Protein AF-A0A7D9ETR3-F1 (afdb_monomer_lite)

Sequence (239 aa):
VLKPLAALRSNTLPDSEEEFSITHGLIEALRSFVDNTGQKKRIINDTDNKGRIICLTSFASDNELNEVVDVLCKTFKTLSESTKSNSSPPLHFVDVLFIHIPRGGDSGKLSEKTFKPMSSISVSVQIMKASQLVSKMASLVQRHFNLKSTIVTGIPMKEEQHAGGPMNYDVELYHSADVHHELDMFNIYCTDISGPCELSQRQEILKDTVTLKWCTTPKASSNIELQHCIGAFRFTVAE

Secondary structure (DSSP, 8-state):
-HHHHHHHTTS---S-GGG--HHHHHHHHHHHHH--TTTGGGS-----EEEEEEEEE--S-HHHHHHHHHHHHHHHHHHHHHHHHSSSPPEEEEEEEEEE-PPTT-------EEEEEETTEEEEEEE--GGGHHHHHHHHHHHHTTEEEEEEEEEEPSS--SSSS--EEEEEEEEETHHHHHHHHHHHHSTTS-----------S---EEEEEP----SSS---SS---S----EEE--

Foldseek 3Di:
DVVVVVVVVPDPDPPDPVPDDPLVVLLVQLVCLQVPPDDVVPDDPPLASEEEAEAEEADQAPVSVVVSVVSNVVSLVVQQVVCVVPVTRGHQAYEYEYEHAYDPPDPRPDDFDWDAPDPRYIYTYHYDHPVCVLVVVVVCCCVVQVKAKEKEWDAFDDPPPPDDDTDIDIWIKIWHPVVVVVVVVCCVVCVVPDDDPCPPPDDDDDGPYHYHYDDDDDPDDDPPVDDDDPDDIDMDTPD

InterPro domains:
  IPR019355 Cell cycle regulator Mat89Bb [PF10221] (15-237)
  IPR019355 Cell cycle regulator Mat89Bb [PTHR12955] (47-237)

Organism: Paramuricea clavata (NCBI:txid317549)

Radius of gyration: 24.63 Å; chains: 1; bounding box: 68×50×60 Å

pLDDT: mean 76.65, std 18.37, range [29.59, 97.38]

Structure (mmCIF, N/CA/C/O backbone):
data_AF-A0A7D9ETR3-F1
#
_entry.id   AF-A0A7D9ETR3-F1
#
loop_
_atom_site.group_PDB
_atom_site.id
_atom_site.type_symbol
_atom_site.label_atom_id
_atom_site.label_alt_id
_atom_site.label_comp_id
_atom_site.label_asym_id
_atom_site.label_entity_id
_atom_site.label_seq_id
_atom_site.pdbx_PDB_ins_code
_atom_site.Cartn_x
_atom_site.Cartn_y
_atom_site.Cartn_z
_atom_site.occupancy
_atom_site.B_iso_or_equiv
_atom_site.auth_seq_id
_atom_site.auth_comp_id
_atom_site.auth_asym_id
_atom_site.auth_atom_id
_atom_site.pdbx_PDB_model_num
ATOM 1 N N . VAL A 1 1 ? -13.351 -2.512 -10.021 1.00 81.06 1 VAL A N 1
ATOM 2 C CA . VAL A 1 1 ? -13.217 -1.482 -8.961 1.00 81.06 1 VAL A CA 1
ATOM 3 C C . VAL A 1 1 ? -13.908 -0.169 -9.332 1.00 81.06 1 VAL A C 1
ATOM 5 O O . VAL A 1 1 ? -14.803 0.227 -8.603 1.00 81.06 1 VAL A O 1
ATOM 8 N N . LEU A 1 2 ? -13.592 0.470 -10.469 1.00 83.62 2 LEU A N 1
ATOM 9 C CA . LEU A 1 2 ? -14.163 1.787 -10.823 1.00 83.62 2 LEU A CA 1
ATOM 10 C C . LEU A 1 2 ? -15.700 1.819 -10.949 1.00 83.62 2 LEU A C 1
ATOM 12 O O . LEU A 1 2 ? -16.327 2.745 -10.450 1.00 83.62 2 LEU A O 1
ATOM 16 N N . LYS A 1 3 ? -16.317 0.796 -11.560 1.00 85.12 3 LYS A N 1
ATOM 17 C CA . LYS A 1 3 ? -17.785 0.713 -11.706 1.00 85.12 3 LYS A CA 1
ATOM 18 C C . LYS A 1 3 ? -18.527 0.688 -10.348 1.00 85.12 3 LYS A C 1
ATOM 20 O O . LYS A 1 3 ? -19.385 1.543 -10.156 1.00 85.12 3 LYS A O 1
ATOM 25 N N . PRO A 1 4 ? -18.186 -0.202 -9.389 1.00 85.12 4 PRO A N 1
ATOM 26 C CA . PRO A 1 4 ? -18.750 -0.145 -8.036 1.00 85.12 4 PRO A CA 1
ATOM 27 C C . PRO A 1 4 ? -18.534 1.192 -7.315 1.00 85.12 4 PRO A C 1
ATOM 29 O O . PRO A 1 4 ? -19.459 1.697 -6.692 1.00 85.12 4 PRO A O 1
ATOM 32 N N . LEU A 1 5 ? -17.344 1.797 -7.431 1.00 84.31 5 LEU A N 1
ATOM 33 C CA . LEU A 1 5 ? -17.064 3.097 -6.805 1.00 84.31 5 LEU A CA 1
ATOM 34 C C . LEU A 1 5 ? -17.938 4.222 -7.375 1.00 84.31 5 LEU A C 1
ATOM 36 O O . LEU A 1 5 ? -18.368 5.101 -6.632 1.00 84.31 5 LEU A O 1
ATOM 40 N N . ALA A 1 6 ? -18.224 4.191 -8.678 1.00 84.31 6 ALA A N 1
ATOM 41 C CA . ALA A 1 6 ? -19.140 5.140 -9.301 1.00 84.31 6 ALA A CA 1
ATOM 42 C C . ALA A 1 6 ? -20.584 4.957 -8.798 1.00 84.31 6 ALA A C 1
ATOM 44 O O . ALA A 1 6 ? -21.260 5.947 -8.540 1.00 84.31 6 ALA A O 1
ATOM 45 N N . ALA A 1 7 ? -21.026 3.711 -8.593 1.00 83.44 7 ALA A N 1
ATOM 46 C CA . ALA A 1 7 ? -22.354 3.408 -8.054 1.00 83.44 7 ALA A CA 1
ATOM 47 C C . ALA A 1 7 ? -22.523 3.839 -6.583 1.00 83.44 7 ALA A C 1
ATOM 49 O O . ALA A 1 7 ? -23.611 4.228 -6.177 1.00 83.44 7 ALA A O 1
ATOM 50 N N . LEU A 1 8 ? -21.453 3.837 -5.781 1.00 78.06 8 LEU A N 1
ATOM 51 C CA . LEU A 1 8 ? -21.510 4.339 -4.401 1.00 78.06 8 LEU A CA 1
ATOM 52 C C . LEU A 1 8 ? -21.761 5.854 -4.327 1.00 78.06 8 LEU A C 1
ATOM 54 O O . LEU A 1 8 ? -22.361 6.319 -3.365 1.00 78.06 8 LEU A O 1
ATOM 58 N N . ARG A 1 9 ? -21.342 6.629 -5.339 1.00 63.81 9 ARG A N 1
ATOM 59 C CA . ARG A 1 9 ? -21.569 8.086 -5.389 1.00 63.81 9 ARG A CA 1
ATOM 60 C C . ARG A 1 9 ? -23.014 8.478 -5.700 1.00 63.81 9 ARG A C 1
ATOM 62 O O . ARG A 1 9 ? -23.369 9.626 -5.458 1.00 63.81 9 ARG A O 1
ATOM 69 N N . SER A 1 10 ? -23.820 7.579 -6.269 1.00 56.78 10 SER A N 1
ATOM 70 C CA . SER A 1 10 ? -25.212 7.881 -6.630 1.00 56.78 10 SER A CA 1
ATOM 71 C C . SER A 1 10 ? -26.198 7.696 -5.480 1.00 56.78 10 SER A C 1
ATOM 73 O O . SER A 1 10 ? -27.348 8.104 -5.613 1.00 56.78 10 SER A O 1
ATOM 75 N N . ASN A 1 11 ? -25.770 7.101 -4.363 1.00 54.34 11 ASN A N 1
ATOM 76 C CA . ASN A 1 11 ? -26.607 7.006 -3.177 1.00 54.34 11 ASN A CA 1
ATOM 77 C C . ASN A 1 11 ? -26.566 8.352 -2.451 1.00 54.34 11 ASN A C 1
ATOM 79 O O . ASN A 1 11 ? -25.523 8.779 -1.959 1.00 54.34 11 ASN A O 1
ATOM 83 N N . THR A 1 12 ? -27.709 9.034 -2.449 1.00 56.34 12 THR A N 1
ATOM 84 C CA . THR A 1 12 ? -27.986 10.230 -1.653 1.00 56.34 12 THR A CA 1
ATOM 85 C C . THR A 1 12 ? -27.499 10.029 -0.222 1.00 56.34 12 THR A C 1
ATOM 87 O O . THR A 1 12 ? -27.773 8.983 0.368 1.00 56.34 12 THR A O 1
ATOM 90 N N . LEU A 1 13 ? -26.780 11.018 0.319 1.00 58.56 13 LEU A N 1
ATOM 91 C CA . LEU A 1 13 ? -26.473 11.080 1.748 1.00 58.56 13 LEU A CA 1
ATOM 92 C C . LEU A 1 13 ? -27.798 10.883 2.514 1.00 58.56 13 LEU A C 1
ATOM 94 O O . LEU A 1 13 ? -28.722 11.657 2.273 1.00 58.56 13 LEU A O 1
ATOM 98 N N . PRO A 1 14 ? -27.944 9.834 3.337 1.00 54.53 14 PRO A N 1
ATOM 99 C CA . PRO A 1 14 ? -29.095 9.669 4.202 1.00 54.53 14 PRO A CA 1
ATOM 100 C C . PRO A 1 14 ? -29.128 10.821 5.207 1.00 54.53 14 PRO A C 1
ATOM 102 O O . PRO A 1 14 ? -28.095 11.393 5.558 1.00 54.53 14 PRO A O 1
ATOM 105 N N . ASP A 1 15 ? -30.334 11.161 5.649 1.00 55.69 15 ASP A N 1
ATOM 106 C CA . ASP A 1 15 ? -30.616 12.363 6.437 1.00 55.69 15 ASP A CA 1
ATOM 107 C C . ASP A 1 15 ? -30.009 12.348 7.862 1.00 55.69 15 ASP A C 1
ATOM 109 O O . ASP A 1 15 ? -30.088 13.358 8.561 1.00 55.69 15 ASP A O 1
ATOM 113 N N . SER A 1 16 ? -29.389 11.243 8.309 1.00 57.97 16 SER A N 1
ATOM 114 C CA . SER A 1 16 ? -28.738 11.123 9.623 1.00 57.97 16 SER A CA 1
ATOM 115 C C . SER A 1 16 ? -27.246 10.765 9.523 1.00 57.97 16 SER A C 1
ATOM 117 O O . SER A 1 16 ? -26.843 9.787 8.897 1.00 57.97 16 SER A O 1
ATOM 119 N N . GLU A 1 17 ? -26.397 11.551 10.195 1.00 58.81 17 GLU A N 1
ATOM 120 C CA . GLU A 1 17 ? -24.946 11.305 10.284 1.00 58.81 17 GLU A CA 1
ATOM 121 C C . GLU A 1 17 ? -24.585 10.125 11.211 1.00 58.81 17 GLU A C 1
ATOM 123 O O . GLU A 1 17 ? -23.454 9.640 11.188 1.00 58.81 17 GLU A O 1
ATOM 128 N N . GLU A 1 18 ? -25.541 9.628 12.003 1.00 58.66 18 GLU A N 1
ATOM 129 C CA . GLU A 1 18 ? -25.314 8.627 13.057 1.00 58.66 18 GLU A CA 1
ATOM 130 C C . GLU A 1 18 ? -25.009 7.209 12.535 1.00 58.66 18 GLU A C 1
ATOM 132 O O . GLU A 1 18 ? -24.492 6.378 13.281 1.00 58.66 18 GLU A O 1
ATOM 137 N N . GLU A 1 19 ? -25.266 6.916 11.256 1.00 62.03 19 GLU A N 1
ATOM 138 C CA . GLU A 1 19 ? -25.023 5.585 10.669 1.00 62.03 19 GLU A CA 1
ATOM 139 C C . GLU A 1 19 ? -23.647 5.444 9.988 1.00 62.03 19 GLU A C 1
ATOM 141 O O . GLU A 1 19 ? -23.238 4.343 9.601 1.00 62.03 19 GLU A O 1
ATOM 146 N N . PHE A 1 20 ? -22.877 6.531 9.864 1.00 74.12 20 PHE A N 1
ATOM 147 C CA . PHE A 1 20 ? -21.593 6.514 9.166 1.00 74.12 20 PHE A CA 1
ATOM 148 C C . PHE A 1 20 ? -20.421 6.272 10.107 1.00 74.12 20 PHE A C 1
ATOM 150 O O . PHE A 1 20 ? -19.869 7.191 10.703 1.00 74.12 20 PHE A O 1
ATOM 157 N N . SER A 1 21 ? -19.965 5.020 10.174 1.00 86.12 21 SER A N 1
ATOM 158 C CA . SER A 1 21 ? -18.738 4.678 10.896 1.00 86.12 21 SER A CA 1
ATOM 159 C C . SER A 1 21 ? -17.772 3.863 10.050 1.00 86.12 21 SER A C 1
ATOM 161 O O . SER A 1 21 ? -18.136 2.859 9.431 1.00 86.12 21 SER A O 1
ATOM 163 N N . ILE A 1 22 ? -16.500 4.255 10.115 1.00 90.62 22 ILE A N 1
ATOM 164 C CA . ILE A 1 22 ? -15.365 3.547 9.516 1.00 90.62 22 ILE A CA 1
ATOM 165 C C . ILE A 1 22 ? -15.201 2.114 10.034 1.00 90.62 22 ILE A C 1
ATOM 167 O O . ILE A 1 22 ? -14.633 1.254 9.356 1.00 90.62 22 ILE A O 1
ATOM 171 N N . THR A 1 23 ? -15.725 1.846 11.230 1.00 92.12 23 THR A N 1
ATOM 172 C CA . THR A 1 23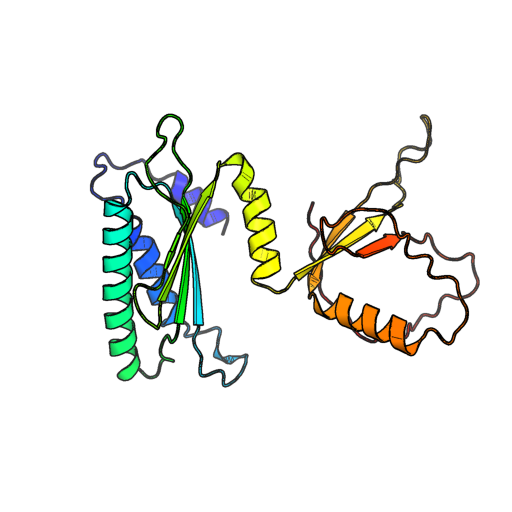 ? -15.663 0.537 11.882 1.00 92.12 23 THR A CA 1
ATOM 173 C C . THR A 1 23 ? -16.271 -0.565 11.017 1.00 92.12 23 THR A C 1
ATOM 175 O O . THR A 1 23 ? -15.686 -1.641 10.937 1.00 92.12 23 THR A O 1
ATOM 178 N N . HIS A 1 24 ? -17.354 -0.291 10.282 1.00 91.62 24 HIS A N 1
ATOM 179 C CA . HIS A 1 24 ? -17.976 -1.257 9.370 1.00 91.62 24 HIS A CA 1
ATOM 180 C C . HIS A 1 24 ? -16.998 -1.751 8.297 1.00 91.62 24 HIS A C 1
ATOM 182 O O . HIS A 1 24 ? -16.838 -2.956 8.105 1.00 91.62 24 HIS A O 1
ATOM 188 N N . GLY A 1 25 ? -16.290 -0.826 7.640 1.00 92.62 25 GLY A N 1
ATOM 189 C CA . GLY A 1 25 ? -15.300 -1.166 6.617 1.00 92.62 25 GLY A CA 1
ATOM 190 C C . GLY A 1 25 ? -14.099 -1.924 7.186 1.00 92.62 25 GLY A C 1
ATOM 191 O O . GLY A 1 25 ? -13.597 -2.848 6.551 1.00 92.62 25 GLY A O 1
ATOM 192 N N . LEU A 1 26 ? -13.662 -1.580 8.402 1.00 93.62 26 LEU A N 1
ATOM 193 C CA . LEU A 1 26 ? -12.572 -2.281 9.091 1.00 93.62 26 LEU A CA 1
ATOM 194 C C . LEU A 1 26 ? -12.955 -3.710 9.491 1.00 93.62 26 LEU A C 1
ATOM 196 O O . LEU A 1 26 ? -12.159 -4.631 9.308 1.00 93.62 26 LEU A O 1
ATOM 200 N N . ILE A 1 27 ? -14.169 -3.901 10.013 1.00 92.50 27 ILE A N 1
ATOM 201 C CA . ILE A 1 27 ? -14.703 -5.220 10.370 1.00 92.50 27 ILE A CA 1
ATOM 202 C C . ILE A 1 27 ? -14.768 -6.106 9.125 1.00 92.50 27 ILE A C 1
ATOM 204 O O . ILE A 1 27 ? -14.319 -7.252 9.160 1.00 92.50 27 ILE A O 1
ATOM 208 N N . GLU A 1 28 ? -15.272 -5.569 8.016 1.00 91.75 28 GLU A N 1
ATOM 209 C CA . GLU A 1 28 ? -15.393 -6.323 6.770 1.00 91.75 28 GLU A CA 1
ATOM 210 C C . GLU A 1 28 ? -14.026 -6.636 6.144 1.00 91.75 28 GLU A C 1
ATOM 212 O O . GLU A 1 28 ? -13.788 -7.751 5.678 1.00 91.75 28 GLU A O 1
ATOM 217 N N . ALA A 1 29 ? -13.072 -5.702 6.224 1.00 92.31 29 ALA A N 1
ATOM 218 C CA . ALA A 1 29 ? -11.693 -5.955 5.818 1.00 92.31 29 ALA A CA 1
ATOM 219 C C . ALA A 1 29 ? -11.065 -7.106 6.625 1.00 92.31 29 ALA A C 1
ATOM 221 O O . ALA A 1 29 ? -10.428 -7.983 6.041 1.00 92.31 29 ALA A O 1
ATOM 222 N N . LEU A 1 30 ? -11.281 -7.157 7.945 1.00 90.25 30 LEU A N 1
ATOM 223 C CA . LEU A 1 30 ? -10.799 -8.259 8.780 1.00 90.25 30 LEU A CA 1
ATOM 224 C C . LEU A 1 30 ? -11.448 -9.602 8.422 1.00 90.25 30 LEU A C 1
ATOM 226 O O . LEU A 1 30 ? -10.740 -10.606 8.325 1.00 90.25 30 LEU A O 1
ATOM 230 N N . ARG A 1 31 ? -12.768 -9.628 8.200 1.00 88.44 31 ARG A N 1
ATOM 231 C CA . ARG A 1 31 ? -13.491 -10.840 7.774 1.00 88.44 31 ARG A CA 1
ATOM 232 C C . ARG A 1 31 ? -12.944 -11.390 6.463 1.00 88.44 31 ARG A C 1
ATOM 234 O O . ARG A 1 31 ? -12.655 -12.581 6.374 1.00 88.44 31 ARG A O 1
ATOM 241 N N . SER A 1 32 ? -12.656 -10.508 5.505 1.00 87.50 32 SER A N 1
ATOM 242 C CA . SER A 1 32 ? -12.111 -10.899 4.202 1.00 87.50 32 SER A CA 1
ATOM 243 C C . SER A 1 32 ? -10.782 -11.669 4.288 1.00 87.50 32 SER A C 1
ATOM 245 O O . SER A 1 32 ? -10.500 -12.510 3.433 1.00 87.50 32 SER A O 1
ATOM 247 N N . PHE A 1 33 ? -9.968 -11.451 5.333 1.00 84.06 33 PHE A N 1
ATOM 248 C CA . PHE A 1 33 ? -8.735 -12.220 5.529 1.00 84.06 33 PHE A CA 1
ATOM 249 C C . PHE A 1 33 ? -8.992 -13.683 5.905 1.00 84.06 33 PHE A C 1
ATOM 251 O O . PHE A 1 33 ? -8.169 -14.543 5.571 1.00 84.06 33 PHE A O 1
ATOM 258 N N . VAL A 1 34 ? -10.108 -13.958 6.584 1.00 79.50 34 VAL A N 1
ATOM 259 C CA . VAL A 1 34 ? -10.533 -15.296 7.020 1.00 79.50 34 VAL A CA 1
ATOM 260 C C . VAL A 1 34 ? -11.346 -15.992 5.926 1.00 79.50 34 VAL A C 1
ATOM 262 O O . VAL A 1 34 ? -11.132 -17.175 5.666 1.00 79.50 34 VAL A O 1
ATOM 265 N N . ASP A 1 35 ? -12.189 -15.244 5.210 1.00 75.19 35 ASP A N 1
ATOM 266 C CA . ASP A 1 35 ? -13.100 -15.746 4.170 1.00 75.19 35 ASP A CA 1
ATOM 267 C C . ASP A 1 35 ? -12.415 -16.127 2.847 1.00 75.19 35 ASP A C 1
ATOM 269 O O . ASP A 1 35 ? -13.095 -16.453 1.873 1.00 75.19 35 ASP A O 1
ATOM 273 N N . ASN A 1 36 ? -11.075 -16.119 2.795 1.00 60.62 36 ASN A N 1
ATOM 274 C CA . ASN A 1 36 ? -10.217 -16.377 1.628 1.00 60.62 36 ASN A CA 1
ATOM 275 C C . ASN A 1 36 ? -10.294 -17.827 1.083 1.00 60.62 36 ASN A C 1
ATOM 277 O O . ASN A 1 36 ? -9.297 -18.525 0.897 1.00 60.62 36 ASN A O 1
ATOM 281 N N . THR A 1 37 ? -11.503 -18.264 0.757 1.00 51.88 37 THR A N 1
ATOM 282 C CA . THR A 1 37 ? -11.915 -19.581 0.264 1.00 51.88 37 THR A CA 1
ATOM 283 C C . THR A 1 37 ? -11.488 -19.862 -1.184 1.00 51.88 37 THR A C 1
ATOM 285 O O . THR A 1 37 ? -11.588 -21.003 -1.635 1.00 51.88 37 THR A O 1
ATOM 288 N N . GLY A 1 38 ? -10.956 -18.874 -1.919 1.00 50.41 38 GLY A N 1
ATOM 289 C CA . GLY A 1 38 ? -10.632 -19.017 -3.347 1.00 50.41 38 GLY A CA 1
ATOM 290 C C . GLY A 1 38 ? -9.154 -18.891 -3.738 1.00 50.41 38 GLY A C 1
ATOM 291 O O . GLY A 1 38 ? -8.665 -19.689 -4.535 1.00 50.41 38 GLY A O 1
ATOM 292 N N . GLN A 1 39 ? -8.424 -17.898 -3.218 1.00 47.50 39 GLN A N 1
ATOM 293 C CA . GLN A 1 39 ? -7.127 -17.510 -3.805 1.00 47.50 39 GLN A CA 1
ATOM 294 C C . GLN A 1 39 ? -5.905 -18.209 -3.193 1.00 47.50 39 GLN A C 1
ATOM 296 O O . GLN A 1 39 ? -4.906 -18.403 -3.883 1.00 47.50 39 GLN A O 1
ATOM 301 N N . LYS A 1 40 ? -5.990 -18.678 -1.942 1.00 48.12 40 LYS A N 1
ATOM 302 C CA . LYS A 1 40 ? -4.870 -19.367 -1.275 1.00 48.12 40 LYS A CA 1
ATOM 303 C C . LYS A 1 40 ? -4.667 -20.823 -1.702 1.00 48.12 40 LYS A C 1
ATOM 305 O O . LYS A 1 40 ? -3.651 -21.413 -1.365 1.00 48.12 40 LYS A O 1
ATOM 310 N N . LYS A 1 41 ? -5.562 -21.406 -2.511 1.00 47.69 41 LYS A N 1
ATOM 311 C CA . LYS A 1 41 ? -5.371 -22.776 -3.027 1.00 47.69 41 LYS A CA 1
ATOM 312 C C . LYS A 1 41 ? -4.209 -22.922 -4.018 1.00 47.69 41 LYS A C 1
ATOM 314 O O . LYS A 1 41 ? -3.905 -24.047 -4.395 1.00 47.69 41 LYS A O 1
ATOM 319 N N . ARG A 1 42 ? -3.584 -21.830 -4.481 1.00 44.69 42 ARG A N 1
ATOM 320 C CA . ARG A 1 42 ? -2.564 -21.902 -5.544 1.00 44.69 42 ARG A CA 1
ATOM 321 C C . ARG A 1 42 ? -1.134 -21.598 -5.122 1.00 44.69 42 ARG A C 1
ATOM 323 O O . ARG A 1 42 ? -0.242 -21.935 -5.890 1.00 44.69 42 ARG A O 1
ATOM 330 N N . ILE A 1 43 ? -0.885 -21.004 -3.955 1.00 49.84 43 ILE A N 1
ATOM 331 C CA . ILE A 1 43 ? 0.478 -20.612 -3.577 1.00 49.84 43 ILE A CA 1
ATOM 332 C C . ILE A 1 43 ? 0.705 -20.900 -2.088 1.00 49.84 43 ILE A C 1
ATOM 334 O O . ILE A 1 43 ? 0.447 -20.061 -1.237 1.00 49.84 43 ILE A O 1
ATOM 338 N N . ILE A 1 44 ? 1.242 -22.104 -1.856 1.00 47.12 44 ILE A N 1
ATOM 339 C CA . ILE A 1 44 ? 2.175 -22.468 -0.781 1.00 47.12 44 ILE A CA 1
ATOM 340 C C . ILE A 1 44 ? 1.553 -22.673 0.612 1.00 47.12 44 ILE A C 1
ATOM 342 O O . ILE A 1 44 ? 0.655 -21.963 1.046 1.00 47.12 44 ILE A O 1
ATOM 346 N N . ASN A 1 45 ? 2.081 -23.689 1.301 1.00 49.16 45 ASN A N 1
ATOM 347 C CA . ASN A 1 45 ? 1.860 -24.107 2.691 1.00 49.16 45 ASN A CA 1
ATOM 348 C C . ASN A 1 45 ? 2.226 -23.027 3.733 1.00 49.16 45 ASN A C 1
ATOM 350 O O . ASN A 1 45 ? 2.773 -23.345 4.787 1.00 49.16 45 ASN A O 1
ATOM 354 N N . ASP A 1 46 ? 1.993 -21.754 3.426 1.00 51.81 46 ASP A N 1
ATOM 355 C CA . ASP A 1 46 ? 2.313 -20.648 4.306 1.00 51.81 46 ASP A CA 1
ATOM 356 C C . ASP A 1 46 ? 1.242 -20.574 5.396 1.00 51.81 46 ASP A C 1
ATOM 358 O O . ASP A 1 46 ? 0.125 -20.083 5.205 1.00 51.81 46 ASP A O 1
ATOM 362 N N . THR A 1 47 ? 1.571 -21.172 6.537 1.00 59.44 47 THR A N 1
ATOM 363 C CA . THR A 1 47 ? 0.730 -21.183 7.733 1.00 59.44 47 THR A CA 1
ATOM 364 C C . THR A 1 47 ? 0.535 -19.777 8.298 1.00 59.44 47 THR A C 1
ATOM 366 O O . THR A 1 47 ? -0.424 -19.550 9.027 1.00 59.44 47 THR A O 1
ATOM 369 N N . ASP A 1 48 ? 1.376 -18.811 7.920 1.00 72.25 48 ASP A N 1
ATOM 370 C CA . ASP A 1 48 ? 1.346 -17.448 8.435 1.00 72.25 48 ASP A CA 1
ATOM 371 C C . ASP A 1 48 ? 0.371 -16.556 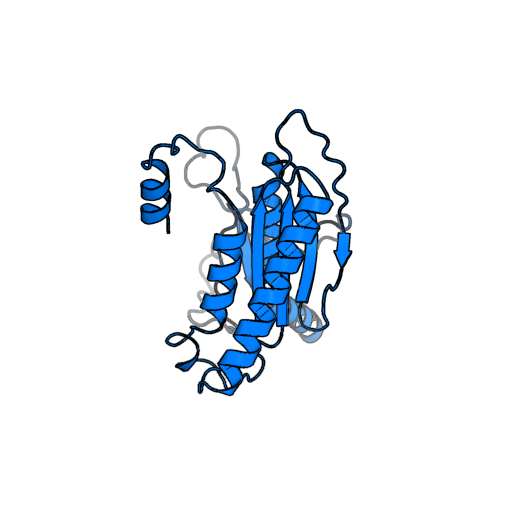7.647 1.00 72.25 48 ASP A C 1
ATOM 373 O O . ASP A 1 48 ? 0.748 -15.712 6.834 1.00 72.25 48 ASP A O 1
ATOM 377 N N . ASN A 1 49 ? -0.929 -16.684 7.922 1.00 80.88 49 ASN A N 1
ATOM 378 C CA . ASN A 1 49 ? -1.922 -15.726 7.432 1.00 80.88 49 ASN A CA 1
ATOM 379 C C . ASN A 1 49 ? -1.672 -14.328 8.034 1.00 80.88 49 ASN A C 1
ATOM 381 O O . ASN A 1 49 ? -2.065 -14.050 9.169 1.00 80.88 49 ASN A O 1
ATOM 385 N N . LYS A 1 50 ? -1.023 -13.446 7.270 1.00 86.81 50 LYS A N 1
ATOM 386 C CA . LYS A 1 50 ? -0.772 -12.046 7.633 1.00 86.81 50 LYS A CA 1
ATOM 387 C C . LYS A 1 50 ? -1.544 -11.115 6.703 1.00 86.81 50 LYS A C 1
ATOM 389 O O . LYS A 1 50 ? -1.660 -11.378 5.508 1.00 86.81 50 LYS A O 1
ATOM 394 N N . GLY A 1 51 ? -2.062 -10.024 7.255 1.00 88.88 51 GLY A N 1
ATOM 395 C CA . GLY A 1 51 ? -2.845 -9.034 6.524 1.00 88.88 51 GLY A CA 1
ATOM 396 C C . GLY A 1 51 ? -2.318 -7.621 6.726 1.00 88.88 51 GLY A C 1
ATOM 397 O O . GLY A 1 51 ? -1.693 -7.310 7.740 1.00 88.88 51 GLY A O 1
ATOM 398 N N . ARG A 1 52 ? -2.600 -6.743 5.765 1.00 93.44 52 ARG A N 1
ATOM 399 C CA . ARG A 1 52 ? -2.403 -5.301 5.919 1.00 93.44 52 ARG A CA 1
ATOM 400 C C . ARG A 1 52 ? -3.674 -4.565 5.530 1.00 93.44 52 ARG A C 1
ATOM 402 O O . ARG A 1 52 ? -4.228 -4.824 4.466 1.00 93.44 52 ARG A O 1
ATOM 409 N N . ILE A 1 53 ? -4.100 -3.630 6.369 1.00 95.62 53 ILE A N 1
ATOM 410 C CA . ILE A 1 53 ? -5.231 -2.738 6.118 1.00 95.62 53 ILE A CA 1
ATOM 411 C C . ILE A 1 53 ? -4.677 -1.324 5.954 1.00 95.62 53 ILE A C 1
ATOM 413 O O . ILE A 1 53 ? -3.968 -0.829 6.826 1.00 95.62 53 ILE A O 1
ATOM 417 N N . ILE A 1 54 ? -5.000 -0.669 4.839 1.00 96.25 54 ILE A N 1
ATOM 418 C CA . ILE A 1 54 ? -4.720 0.757 4.636 1.00 96.25 54 ILE A CA 1
ATOM 419 C C . ILE A 1 54 ? -6.055 1.481 4.698 1.00 96.25 54 ILE A C 1
ATOM 421 O O . ILE A 1 54 ? -6.955 1.204 3.907 1.00 96.25 54 ILE A O 1
ATOM 425 N N . CYS A 1 55 ? -6.180 2.391 5.652 1.00 96.00 55 CYS A N 1
ATOM 426 C CA . CYS A 1 55 ? -7.427 3.051 5.974 1.00 96.00 55 CYS A CA 1
ATOM 427 C C . CYS A 1 55 ? -7.274 4.562 5.785 1.00 96.00 55 CYS A C 1
ATOM 429 O O . CYS A 1 55 ? -6.513 5.208 6.504 1.00 96.00 55 CYS A O 1
ATOM 431 N N . LEU A 1 56 ? -7.965 5.114 4.787 1.00 94.44 56 LEU A N 1
ATOM 432 C CA . LEU A 1 56 ? -7.972 6.548 4.497 1.00 94.44 56 LEU A CA 1
ATOM 433 C C . LEU A 1 56 ? -9.159 7.181 5.217 1.00 94.44 56 LEU A C 1
ATOM 435 O O . LEU A 1 56 ? -10.297 6.804 4.942 1.00 94.44 56 LEU A O 1
ATOM 439 N N . THR A 1 57 ? -8.914 8.116 6.131 1.00 92.38 57 THR A N 1
ATOM 440 C CA . THR A 1 57 ? -9.999 8.726 6.910 1.00 92.38 57 THR A CA 1
ATOM 441 C C . THR A 1 57 ? -9.618 10.076 7.505 1.00 92.38 57 THR A C 1
ATOM 443 O O . THR A 1 57 ? -8.473 10.513 7.420 1.00 92.38 57 THR A O 1
ATOM 446 N N . SER A 1 58 ? -10.585 10.738 8.130 1.00 90.12 58 SER A N 1
ATOM 447 C CA . SER A 1 58 ? -10.373 11.875 9.016 1.00 90.12 58 SER A CA 1
ATOM 448 C C . SER A 1 58 ? -10.877 11.504 10.410 1.00 90.12 58 SER A C 1
ATOM 450 O O . SER A 1 58 ? -11.936 10.902 10.525 1.00 90.12 58 SER A O 1
ATOM 452 N N . PHE A 1 59 ? -10.106 11.839 11.438 1.00 89.06 59 PHE A N 1
ATOM 453 C CA . PHE A 1 59 ? -10.448 11.651 12.846 1.00 89.06 59 PHE A CA 1
ATOM 454 C C . PHE A 1 59 ? -10.512 13.027 13.500 1.00 89.06 59 PHE A C 1
ATOM 456 O O . PHE A 1 59 ? -9.664 13.875 13.218 1.00 89.06 59 PHE A O 1
ATOM 463 N N . ALA A 1 60 ? -11.473 13.238 14.389 1.00 86.31 60 ALA A N 1
ATOM 464 C CA . ALA A 1 60 ? -11.591 14.458 15.174 1.00 86.31 60 ALA A CA 1
ATOM 465 C C . ALA A 1 60 ? -10.611 14.475 16.361 1.00 86.31 60 ALA A C 1
ATOM 467 O O . ALA A 1 60 ? -10.122 15.535 16.758 1.00 86.31 60 ALA A O 1
ATOM 468 N N . SER A 1 61 ? -10.302 13.310 16.947 1.00 87.56 61 SER A N 1
ATOM 469 C CA . SER A 1 61 ? -9.445 13.218 18.138 1.00 87.56 61 SER A CA 1
ATOM 470 C C . SER A 1 61 ? -8.744 11.864 18.304 1.00 87.56 61 SER A C 1
ATOM 472 O O . SER A 1 61 ? -9.136 10.863 17.708 1.00 87.56 61 SER A O 1
ATOM 474 N N . ASP A 1 62 ? -7.735 11.813 19.184 1.00 90.19 62 ASP A N 1
ATOM 475 C CA . ASP A 1 62 ? -7.117 10.554 19.625 1.00 90.19 62 ASP A CA 1
ATOM 476 C C . ASP A 1 62 ? -8.114 9.606 20.314 1.00 90.19 62 ASP A C 1
ATOM 478 O O . ASP A 1 62 ? -7.919 8.393 20.274 1.00 90.19 62 ASP A O 1
ATOM 482 N N . ASN A 1 63 ? -9.174 10.132 20.943 1.00 91.19 63 ASN A N 1
ATOM 483 C CA . ASN A 1 63 ? -10.180 9.303 21.605 1.00 91.19 63 ASN A CA 1
ATOM 484 C C . ASN A 1 63 ? -10.975 8.477 20.587 1.00 91.19 63 ASN A C 1
ATOM 486 O O . ASN A 1 63 ? -11.097 7.268 20.743 1.00 91.19 63 ASN A O 1
ATOM 490 N N . GLU A 1 64 ? -11.418 9.115 19.502 1.00 91.00 64 GLU A N 1
ATOM 491 C CA . GLU A 1 64 ? -12.108 8.439 18.398 1.00 91.00 64 GLU A CA 1
ATOM 492 C C . GLU A 1 64 ? -11.224 7.350 17.769 1.00 91.00 64 GLU A C 1
ATOM 494 O O . GLU A 1 64 ? -11.668 6.228 17.529 1.00 91.00 64 GLU A O 1
ATOM 499 N N . LEU A 1 65 ? -9.934 7.644 17.566 1.00 92.94 65 LEU A N 1
ATOM 500 C CA . LEU A 1 65 ? -8.974 6.650 17.090 1.00 92.94 65 LEU A CA 1
ATOM 501 C C . LEU A 1 65 ? -8.887 5.447 18.045 1.00 92.94 65 LEU A C 1
ATOM 503 O O . LEU A 1 65 ? -8.882 4.304 17.586 1.00 92.94 65 LEU A O 1
ATOM 507 N N . ASN A 1 66 ? -8.803 5.688 19.355 1.00 93.50 66 ASN A N 1
ATOM 508 C CA . ASN A 1 66 ? -8.710 4.616 20.345 1.00 93.50 66 ASN A CA 1
ATOM 509 C C . ASN A 1 66 ? -9.982 3.753 20.364 1.00 93.50 66 ASN A C 1
ATOM 511 O O . ASN A 1 66 ? -9.874 2.530 20.387 1.00 93.50 66 ASN A O 1
ATOM 515 N N . GLU A 1 67 ? -11.168 4.357 20.263 1.00 94.06 67 GLU A N 1
ATOM 516 C CA . GLU A 1 67 ? -12.441 3.630 20.166 1.00 94.06 67 GLU A CA 1
ATOM 517 C C . GLU A 1 67 ? -12.486 2.720 18.929 1.00 94.06 67 GLU A C 1
ATOM 519 O O . GLU A 1 67 ? -12.851 1.544 19.017 1.00 94.06 67 GLU A O 1
ATOM 524 N N . VAL A 1 68 ? -12.038 3.224 17.774 1.00 94.81 68 VAL A N 1
ATOM 525 C CA . VAL A 1 68 ? -11.945 2.435 16.537 1.00 94.81 68 VAL A CA 1
ATOM 526 C C . VAL A 1 68 ? -10.942 1.286 16.677 1.00 94.81 68 VAL A C 1
ATOM 528 O O . VAL A 1 68 ? -11.217 0.163 16.242 1.00 94.81 68 VAL A O 1
ATOM 531 N N . VAL A 1 69 ? -9.790 1.529 17.306 1.00 95.56 69 VAL A N 1
ATOM 532 C CA . VAL A 1 69 ? -8.775 0.496 17.567 1.00 95.56 69 VAL A CA 1
ATOM 533 C C . VAL A 1 69 ? -9.289 -0.566 18.544 1.00 95.56 69 VAL A C 1
ATOM 535 O O . VAL A 1 69 ? -9.011 -1.752 18.354 1.00 95.56 69 VAL A O 1
ATOM 538 N N . ASP A 1 70 ? -10.089 -0.189 19.537 1.00 95.44 70 ASP A N 1
ATOM 539 C CA . ASP A 1 70 ? -10.717 -1.133 20.461 1.00 95.44 70 ASP A CA 1
ATOM 540 C C . ASP A 1 70 ? -11.724 -2.041 19.748 1.00 95.44 70 ASP A C 1
ATOM 542 O O . ASP A 1 70 ? -11.728 -3.258 19.966 1.00 95.44 70 ASP A O 1
ATOM 546 N N . VAL A 1 71 ? -12.553 -1.481 18.859 1.00 95.00 71 VAL A N 1
ATOM 547 C CA . VAL A 1 71 ? -13.479 -2.260 18.017 1.00 95.00 71 VAL A CA 1
ATOM 548 C C . VAL A 1 71 ? -12.710 -3.225 17.115 1.00 95.00 71 VAL A C 1
ATOM 550 O O . VAL A 1 71 ? -13.071 -4.403 17.024 1.00 95.00 71 VAL A O 1
ATOM 553 N N . LEU A 1 72 ? -11.617 -2.765 16.500 1.00 94.75 72 LEU A N 1
ATOM 554 C CA . LEU A 1 72 ? -10.728 -3.599 15.691 1.00 94.75 72 LEU A CA 1
ATOM 555 C C . LEU A 1 72 ? -10.170 -4.776 16.509 1.00 94.75 72 LEU A C 1
ATOM 557 O O . LEU A 1 72 ? -10.263 -5.925 16.078 1.00 94.75 72 LEU A O 1
ATOM 561 N N . CYS A 1 73 ? -9.633 -4.512 17.704 1.00 94.31 73 CYS A N 1
ATOM 562 C CA . CYS A 1 73 ? -9.051 -5.540 18.568 1.00 94.31 73 CYS A CA 1
ATOM 563 C C . CYS A 1 73 ? -10.092 -6.562 19.044 1.00 94.31 73 CYS A C 1
ATOM 565 O O . CYS A 1 73 ? -9.812 -7.762 19.062 1.00 94.31 73 CYS A O 1
ATOM 567 N N . LYS A 1 74 ? -11.298 -6.109 19.415 1.00 94.56 74 LYS A N 1
ATOM 568 C CA . LYS A 1 74 ? -12.418 -6.993 19.787 1.00 94.56 74 LYS A CA 1
ATOM 569 C C . LYS A 1 74 ? -12.800 -7.902 18.619 1.00 94.56 74 LYS A C 1
ATOM 571 O O . LYS A 1 74 ? -12.847 -9.117 18.782 1.00 94.56 74 LYS A O 1
ATOM 576 N N . THR A 1 75 ? -12.975 -7.321 17.434 1.00 93.00 75 THR A N 1
ATOM 577 C CA . THR A 1 75 ? -13.344 -8.051 16.212 1.00 93.00 75 THR A CA 1
ATOM 578 C C . THR A 1 75 ? -12.283 -9.081 15.826 1.00 93.00 75 THR A C 1
ATOM 580 O O . THR A 1 75 ? -12.612 -10.226 15.519 1.00 93.00 75 THR A O 1
ATOM 583 N N . PHE A 1 76 ? -11.002 -8.707 15.890 1.00 91.81 76 PHE A N 1
ATOM 584 C CA . PHE A 1 76 ? -9.890 -9.614 15.615 1.00 91.81 76 PHE A CA 1
ATOM 585 C C . PHE A 1 76 ? -9.892 -10.829 16.551 1.00 91.81 76 PHE A C 1
ATOM 587 O O . PHE A 1 76 ? -9.747 -11.958 16.084 1.00 91.81 76 PHE A O 1
ATOM 594 N N . LYS A 1 77 ? -10.097 -10.620 17.860 1.00 90.75 77 LYS A N 1
ATOM 595 C CA . LYS A 1 77 ? -10.173 -11.717 18.840 1.00 90.75 77 LYS A CA 1
ATOM 596 C C . LYS A 1 77 ? -11.298 -12.689 18.490 1.00 90.75 77 LYS A C 1
ATOM 598 O O . LYS A 1 77 ? -11.029 -13.879 18.341 1.00 90.75 77 LYS A O 1
ATOM 603 N N . THR A 1 78 ? -12.504 -12.178 18.243 1.00 90.00 78 THR A N 1
ATOM 604 C CA . THR A 1 78 ? -13.662 -12.994 17.848 1.00 90.00 78 THR A CA 1
ATOM 605 C C . THR A 1 78 ? -13.399 -13.800 16.573 1.00 90.00 78 THR A C 1
ATOM 607 O O . THR A 1 78 ? -13.691 -14.994 16.522 1.00 90.00 78 THR A O 1
ATOM 610 N N . LEU A 1 79 ? -12.792 -13.184 15.552 1.00 86.50 79 LEU A N 1
ATOM 611 C CA . LEU A 1 79 ? -12.427 -13.877 14.312 1.00 86.50 79 LEU A CA 1
ATOM 612 C C . LEU A 1 79 ? -11.376 -14.965 14.556 1.00 86.50 79 LEU A C 1
ATOM 614 O O . LEU A 1 79 ? -11.515 -16.084 14.063 1.00 86.50 79 LEU A O 1
ATOM 618 N N . SER A 1 80 ? -10.346 -14.669 15.351 1.00 83.19 80 SER A N 1
ATOM 619 C CA . SER A 1 80 ? -9.279 -15.624 15.664 1.00 83.19 80 SER A CA 1
ATOM 620 C C . SER A 1 80 ? -9.791 -16.854 16.425 1.00 83.19 80 SER A C 1
ATOM 622 O O . SER A 1 80 ? -9.327 -17.966 16.182 1.00 83.19 80 SER A O 1
ATOM 624 N N . GLU A 1 81 ? -10.785 -16.679 17.300 1.00 83.19 81 GLU A N 1
ATOM 625 C CA . GLU A 1 81 ? -11.445 -17.764 18.030 1.00 83.19 81 GLU A CA 1
ATOM 626 C C . GLU A 1 81 ? -12.336 -18.600 17.106 1.00 83.19 81 GLU A C 1
ATOM 628 O O . GLU A 1 81 ? -12.222 -19.824 17.098 1.00 83.19 81 GLU A O 1
ATOM 633 N N . SER A 1 82 ? -13.140 -17.956 16.252 1.00 76.69 82 SER A N 1
ATOM 634 C CA . SER A 1 82 ? -13.986 -18.646 15.265 1.00 76.69 82 SER A CA 1
ATOM 635 C C . SER A 1 82 ? -13.183 -19.435 14.224 1.00 76.69 82 SER A C 1
ATOM 63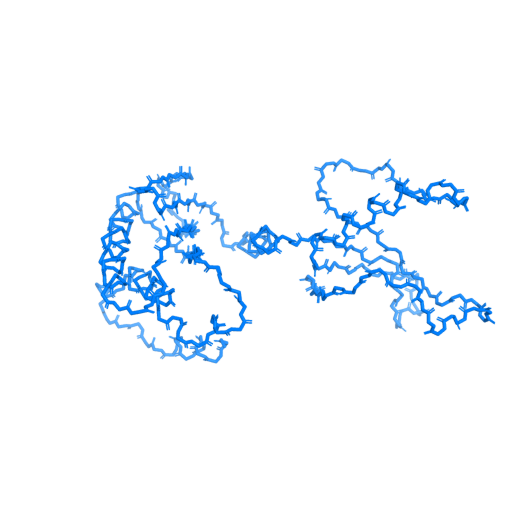7 O O . SER A 1 82 ? -13.688 -20.395 13.645 1.00 76.69 82 SER A O 1
ATOM 639 N N . THR A 1 83 ? -11.937 -19.045 13.966 1.00 70.62 83 THR A N 1
ATOM 640 C CA . THR A 1 83 ? -11.065 -19.744 13.013 1.00 70.62 83 THR A CA 1
ATOM 641 C C . THR A 1 83 ? -10.453 -21.014 13.615 1.00 70.62 83 THR A C 1
ATOM 643 O O . THR A 1 83 ? -9.965 -21.864 12.888 1.00 70.62 83 THR A O 1
ATOM 646 N N . LYS A 1 84 ? -10.493 -21.198 14.943 1.00 65.88 84 LYS A N 1
ATOM 647 C CA . LYS A 1 84 ? -10.070 -22.463 15.572 1.00 65.88 84 LYS A CA 1
ATOM 648 C C . LYS A 1 84 ? -11.103 -23.575 15.393 1.00 65.88 84 LYS A C 1
ATOM 650 O O . LYS A 1 84 ? -10.737 -24.745 15.433 1.00 65.88 84 LYS A O 1
ATOM 655 N N . SER A 1 85 ? -12.381 -23.224 15.233 1.00 61.22 85 SER A N 1
ATOM 656 C CA . SER A 1 85 ? -13.469 -24.190 15.030 1.00 61.22 85 SER A CA 1
ATOM 657 C C . SER A 1 85 ? -13.714 -24.513 13.558 1.00 61.22 85 SER A C 1
ATOM 659 O O . SER A 1 85 ? -14.167 -25.609 13.237 1.00 61.22 85 SER A O 1
ATOM 661 N N . ASN A 1 86 ? -13.418 -23.568 12.667 1.00 59.12 86 ASN A N 1
ATOM 662 C CA . ASN A 1 86 ? -13.580 -23.716 11.227 1.00 59.12 86 ASN A CA 1
ATOM 663 C C . ASN A 1 86 ? -12.230 -24.089 10.603 1.00 59.12 86 ASN A C 1
ATOM 665 O O . ASN A 1 86 ? -11.200 -23.589 11.025 1.00 59.12 86 ASN A O 1
ATOM 669 N N . SER A 1 87 ? -12.194 -24.938 9.577 1.00 64.69 87 SER A N 1
ATOM 670 C CA . SER A 1 87 ? -10.946 -25.366 8.914 1.00 64.69 87 SER A CA 1
ATOM 671 C C . SER A 1 87 ? -10.266 -24.266 8.068 1.00 64.69 87 SER A C 1
ATOM 673 O O . SER A 1 87 ? -9.622 -24.573 7.062 1.00 64.69 87 SER A O 1
ATOM 675 N N . SER A 1 88 ? -10.463 -22.988 8.398 1.00 66.56 88 SER A N 1
ATOM 676 C CA . SER A 1 88 ? -9.809 -21.843 7.764 1.00 66.56 88 SER A CA 1
ATOM 677 C C . SER A 1 88 ? -8.473 -21.526 8.457 1.00 66.56 88 SER A C 1
ATOM 679 O O . SER A 1 88 ? -8.288 -21.833 9.633 1.00 66.56 88 SER A O 1
ATOM 681 N N . PRO A 1 89 ? -7.493 -20.941 7.745 1.00 69.69 89 PRO A N 1
ATOM 682 C CA . PRO A 1 89 ? -6.204 -20.607 8.342 1.00 69.69 89 PRO A CA 1
ATOM 683 C C . PRO A 1 89 ? -6.344 -19.432 9.332 1.00 69.69 89 PRO A C 1
ATOM 685 O O . PRO A 1 89 ? -6.859 -18.376 8.939 1.00 69.69 89 PRO A O 1
ATOM 688 N N . PRO A 1 90 ? -5.865 -19.563 10.586 1.00 74.62 90 PRO A N 1
ATOM 689 C CA . PRO A 1 90 ? -5.990 -18.517 11.600 1.00 74.62 90 PRO A CA 1
ATOM 690 C C . PRO A 1 90 ? -5.237 -17.257 11.183 1.00 74.62 90 PRO A C 1
ATOM 692 O O . PRO A 1 90 ? -4.107 -17.329 10.719 1.00 74.62 90 PRO A O 1
ATOM 695 N N . LEU A 1 91 ? -5.863 -16.090 11.342 1.00 81.06 91 LEU A N 1
ATOM 696 C CA . LEU A 1 91 ? -5.224 -14.799 11.088 1.00 81.06 91 LEU A CA 1
ATOM 697 C C . LEU A 1 91 ? -4.175 -14.515 12.177 1.00 81.06 91 LEU A C 1
ATOM 699 O O . LEU A 1 91 ? -4.522 -14.300 13.336 1.00 81.06 91 LEU A O 1
ATOM 703 N N . HIS A 1 92 ? -2.894 -14.525 11.809 1.00 85.50 92 HIS A N 1
ATOM 704 C CA . HIS A 1 92 ? -1.773 -14.440 12.749 1.00 85.50 92 HIS A CA 1
ATOM 705 C C . HIS A 1 92 ? -1.379 -13.008 13.096 1.00 85.50 92 HIS A C 1
ATOM 707 O O . HIS A 1 92 ? -1.074 -12.712 14.254 1.00 85.50 92 HIS A O 1
ATOM 713 N N . PHE A 1 93 ? -1.346 -12.130 12.094 1.00 90.69 93 PHE A N 1
ATOM 714 C CA . PHE A 1 93 ? -0.887 -10.758 12.269 1.00 90.69 93 PHE A CA 1
ATOM 715 C C . PHE A 1 93 ? -1.580 -9.803 11.302 1.00 90.69 93 PHE A C 1
ATOM 717 O O . PHE A 1 93 ? -1.732 -10.119 10.121 1.00 90.69 93 PHE A O 1
ATOM 724 N N . VAL A 1 94 ? -1.954 -8.620 11.789 1.00 93.25 94 VAL A N 1
ATOM 725 C CA . VAL A 1 94 ? -2.507 -7.541 10.967 1.00 93.25 94 VAL A CA 1
ATOM 726 C C . VAL A 1 94 ? -1.743 -6.245 11.206 1.00 93.25 94 VAL A C 1
ATOM 728 O O . VAL A 1 94 ? -1.601 -5.780 12.335 1.00 93.25 94 VAL A O 1
ATOM 731 N N . ASP A 1 95 ? -1.282 -5.647 10.114 1.00 94.94 95 ASP A N 1
ATOM 732 C CA . ASP A 1 95 ? -0.705 -4.306 10.089 1.00 94.94 95 ASP A CA 1
ATOM 733 C C . ASP A 1 95 ? -1.766 -3.303 9.625 1.00 94.94 95 ASP A C 1
ATOM 735 O O . ASP A 1 95 ? -2.269 -3.407 8.506 1.00 94.94 95 ASP A O 1
ATOM 739 N N . VAL A 1 96 ? -2.139 -2.345 10.467 1.00 96.62 96 VAL A N 1
ATOM 740 C CA . VAL A 1 96 ? -3.139 -1.324 10.140 1.00 96.62 96 VAL A CA 1
ATOM 741 C C . VAL A 1 96 ? -2.464 0.030 10.016 1.00 96.62 96 VAL A C 1
ATOM 743 O O . VAL A 1 96 ? -1.916 0.559 10.979 1.00 96.62 96 VAL A O 1
ATOM 746 N N . LEU A 1 97 ? -2.547 0.614 8.826 1.00 96.88 97 LEU A N 1
ATOM 747 C CA . LEU A 1 97 ? -2.080 1.962 8.546 1.00 96.88 97 LEU A CA 1
ATOM 748 C C . LEU A 1 97 ? -3.279 2.898 8.394 1.00 96.88 97 LEU A C 1
ATOM 750 O O . LEU A 1 97 ? -3.969 2.869 7.374 1.00 96.88 97 LEU A O 1
ATOM 754 N N . PHE A 1 98 ? -3.489 3.755 9.386 1.00 96.50 98 PHE A N 1
ATOM 755 C CA . PHE A 1 98 ? -4.399 4.886 9.290 1.00 96.50 98 PHE A CA 1
ATOM 756 C C . PHE A 1 98 ? -3.688 6.070 8.643 1.00 96.50 98 PHE A C 1
ATOM 758 O O . PHE A 1 98 ? -2.672 6.556 9.143 1.00 96.50 98 PHE A O 1
ATOM 765 N N . ILE A 1 99 ? -4.243 6.551 7.538 1.00 95.12 99 ILE A N 1
ATOM 766 C CA . ILE A 1 99 ? -3.825 7.787 6.886 1.00 95.12 99 ILE A CA 1
ATOM 767 C C . ILE A 1 99 ? -4.891 8.821 7.189 1.00 95.12 99 ILE A C 1
ATOM 769 O O . ILE A 1 99 ? -5.970 8.824 6.594 1.00 95.12 99 ILE A O 1
ATOM 773 N N . HIS A 1 100 ? -4.568 9.664 8.161 1.00 93.31 100 HIS A N 1
ATOM 774 C CA . HIS A 1 100 ? -5.397 10.769 8.581 1.00 93.31 100 HIS A CA 1
ATOM 775 C C . HIS A 1 100 ? -5.217 11.944 7.615 1.00 93.31 100 HIS A C 1
ATOM 777 O O . HIS A 1 100 ? -4.114 12.476 7.455 1.00 93.31 100 HIS A O 1
ATOM 783 N N . ILE A 1 101 ? -6.314 12.341 6.975 1.00 92.00 101 ILE A N 1
ATOM 784 C CA . ILE A 1 101 ? -6.389 13.488 6.073 1.00 92.00 101 ILE A CA 1
ATOM 785 C C . ILE A 1 101 ? -7.249 14.553 6.768 1.00 92.00 101 ILE A C 1
ATOM 787 O O . ILE A 1 101 ? -8.479 14.415 6.801 1.00 92.00 101 ILE A O 1
ATOM 791 N N . PRO A 1 102 ? -6.639 15.597 7.361 1.00 87.50 102 PRO A N 1
ATOM 792 C CA . PRO A 1 102 ? -7.381 16.641 8.057 1.00 87.50 102 PRO A CA 1
ATOM 793 C C . PRO A 1 102 ? -8.325 17.380 7.104 1.00 87.50 102 PRO A C 1
ATOM 795 O O . PRO A 1 102 ? -7.955 17.705 5.970 1.00 87.50 102 PRO A O 1
ATOM 798 N N . ARG A 1 103 ? -9.541 17.677 7.568 1.00 81.44 103 ARG A N 1
ATOM 799 C CA . ARG A 1 103 ? -10.466 18.570 6.857 1.00 81.44 103 ARG A CA 1
ATOM 800 C C . ARG A 1 103 ? -9.974 20.005 7.068 1.00 81.44 103 ARG A C 1
ATOM 802 O O . ARG A 1 103 ? -9.569 20.365 8.170 1.00 81.44 103 ARG A O 1
ATOM 809 N N . GLY A 1 104 ? -9.929 20.808 6.004 1.00 66.06 104 GLY A N 1
ATOM 810 C CA . GLY A 1 104 ? -9.362 22.160 6.071 1.00 66.06 104 GLY A CA 1
ATOM 811 C C . GLY A 1 104 ? -10.013 22.995 7.179 1.00 66.06 104 GLY A C 1
ATOM 812 O O . GLY A 1 104 ? -11.225 23.171 7.163 1.00 66.06 104 GLY A O 1
ATOM 813 N N . GLY A 1 105 ? -9.206 23.487 8.125 1.00 62.75 105 GLY A N 1
ATOM 814 C CA . GLY A 1 105 ? -9.652 24.288 9.275 1.00 62.75 105 GLY A CA 1
ATOM 815 C C . GLY A 1 105 ? -9.370 23.643 10.634 1.00 62.75 105 GLY A C 1
ATOM 816 O O . GLY A 1 105 ? -9.080 24.364 11.582 1.00 62.75 105 GLY A O 1
ATOM 817 N N . ASP A 1 106 ? -9.343 22.311 10.708 1.00 57.97 106 ASP A N 1
ATOM 818 C CA . ASP A 1 106 ? -9.020 21.584 11.935 1.00 57.97 106 ASP A CA 1
ATOM 819 C C . ASP A 1 106 ? -7.572 21.101 11.906 1.00 57.97 106 ASP A C 1
ATOM 821 O O . ASP A 1 106 ? -7.218 20.119 11.249 1.00 57.97 106 ASP A O 1
ATOM 825 N N . SER A 1 107 ? -6.711 21.760 12.680 1.00 53.12 107 SER A N 1
ATOM 826 C CA . SER A 1 107 ? -5.506 21.108 13.188 1.00 53.12 107 SER A CA 1
ATOM 827 C C . SER A 1 107 ? -5.925 20.196 14.343 1.00 53.12 107 SER A C 1
ATOM 829 O O . SER A 1 107 ? -5.662 20.495 15.511 1.00 53.12 107 SER A O 1
ATOM 831 N N . GLY A 1 108 ? -6.654 19.121 14.029 1.00 57.31 108 GLY A N 1
ATOM 832 C CA . GLY A 1 108 ? -6.953 18.075 15.000 1.00 57.31 108 GLY A CA 1
ATOM 833 C C . GLY A 1 108 ? -5.656 17.670 15.699 1.00 57.31 108 GLY A C 1
ATOM 834 O O . GLY A 1 108 ? -4.620 17.510 15.051 1.00 57.31 108 GLY A O 1
ATOM 835 N N . LYS A 1 109 ? -5.684 17.548 17.029 1.00 70.31 109 LYS A N 1
ATOM 836 C CA . LYS A 1 109 ? -4.508 17.235 17.865 1.00 70.31 109 LYS A CA 1
ATOM 837 C C . LYS A 1 109 ? -4.051 15.776 17.722 1.00 70.31 109 LYS A C 1
ATOM 839 O O . LYS A 1 109 ? -3.545 15.203 18.677 1.00 70.31 109 LYS A O 1
ATOM 844 N N . LEU A 1 110 ? -4.277 15.152 16.570 1.00 84.25 110 LEU A N 1
ATOM 845 C CA . LEU A 1 110 ? -3.804 13.802 16.327 1.00 84.25 110 LEU A CA 1
ATOM 846 C C . LEU A 1 110 ? -2.288 13.852 16.137 1.00 84.25 110 LEU A C 1
ATOM 848 O O . LEU A 1 110 ? -1.764 14.731 15.454 1.00 84.25 110 LEU A O 1
ATOM 852 N N . SER A 1 111 ? -1.585 12.907 16.748 1.00 86.94 111 SER A N 1
ATOM 853 C CA . SER A 1 111 ? -0.141 12.753 16.580 1.00 86.94 111 SER A CA 1
ATOM 854 C C . SER A 1 111 ? 0.168 11.545 15.705 1.00 86.94 111 SER A C 1
ATOM 856 O O . SER A 1 111 ? -0.499 10.510 15.784 1.00 86.94 111 SER A O 1
ATOM 858 N N . GLU A 1 112 ? 1.195 11.670 14.863 1.00 91.88 112 GLU A N 1
ATOM 859 C CA . GLU A 1 112 ? 1.751 10.507 14.181 1.00 91.88 112 GLU A CA 1
ATOM 860 C C . GLU A 1 112 ? 2.367 9.570 15.214 1.00 91.88 112 GLU A C 1
ATOM 862 O O . GLU A 1 112 ? 3.192 9.969 16.038 1.00 91.88 112 GLU A O 1
ATOM 867 N N . LYS A 1 113 ? 1.952 8.307 15.180 1.00 94.12 113 LYS A N 1
ATOM 868 C CA . LYS A 1 113 ? 2.401 7.307 16.142 1.00 94.12 113 LYS A CA 1
ATOM 869 C C . LYS A 1 113 ? 2.308 5.918 15.550 1.00 94.12 113 LYS A C 1
ATOM 871 O O . LYS A 1 113 ? 1.434 5.626 14.737 1.00 94.12 113 LYS A O 1
ATOM 876 N N . THR A 1 114 ? 3.210 5.049 15.982 1.00 95.50 114 THR A N 1
ATOM 877 C CA . THR A 1 114 ? 3.111 3.609 15.747 1.00 95.50 114 THR A CA 1
ATOM 878 C C . THR A 1 114 ? 3.101 2.914 17.090 1.00 95.50 114 THR A C 1
ATOM 880 O O . THR A 1 114 ? 3.958 3.172 17.932 1.00 95.50 114 THR A O 1
ATOM 883 N N . PHE A 1 115 ? 2.117 2.055 17.303 1.00 95.88 115 PHE A N 1
ATOM 884 C CA . PHE A 1 115 ? 1.933 1.339 18.554 1.00 95.88 115 PHE A CA 1
ATOM 885 C C . PHE A 1 115 ? 1.322 -0.036 18.292 1.00 95.88 115 PHE A C 1
ATOM 887 O O . PHE A 1 115 ? 0.780 -0.313 17.223 1.00 95.88 115 PHE A O 1
ATOM 894 N N . LYS A 1 116 ? 1.438 -0.924 19.277 1.00 95.88 116 LYS A N 1
ATOM 895 C CA . LYS A 1 116 ? 0.924 -2.293 19.199 1.00 95.88 116 LYS A CA 1
ATOM 896 C C . LYS A 1 116 ? -0.145 -2.482 20.271 1.00 95.88 116 LYS A C 1
ATOM 898 O O . LYS A 1 116 ? 0.222 -2.727 21.418 1.00 95.88 116 LYS A O 1
ATOM 903 N N . PRO A 1 117 ? -1.444 -2.355 19.942 1.00 92.94 117 PRO A N 1
ATOM 904 C CA . PRO A 1 117 ? -2.506 -2.592 20.921 1.00 92.94 117 PRO A CA 1
ATOM 905 C C . PRO A 1 117 ? -2.560 -4.060 21.385 1.00 92.94 117 PRO A C 1
ATOM 907 O O . PRO A 1 117 ? -3.025 -4.348 22.483 1.00 92.94 117 PRO A O 1
ATOM 910 N N . MET A 1 118 ? -2.047 -4.998 20.578 1.00 91.88 118 MET A N 1
ATOM 911 C CA . MET A 1 118 ? -1.818 -6.397 20.952 1.00 91.88 118 MET A CA 1
ATOM 912 C C . MET A 1 118 ? -0.633 -6.980 20.169 1.00 91.88 118 MET A C 1
ATOM 914 O O . MET A 1 118 ? -0.196 -6.399 19.181 1.00 91.88 118 MET A O 1
ATOM 918 N N . SER A 1 119 ? -0.114 -8.146 20.563 1.00 89.31 119 SER A N 1
ATOM 919 C CA . SER A 1 119 ? 1.031 -8.783 19.883 1.00 89.31 119 SER A CA 1
ATOM 920 C C . SER A 1 119 ? 0.784 -9.066 18.393 1.00 89.31 119 SER A C 1
ATOM 922 O O . SER A 1 119 ? 1.708 -8.947 17.590 1.00 89.31 119 SER A O 1
ATOM 924 N N . SER A 1 120 ? -0.459 -9.391 18.025 1.00 91.69 120 SER A N 1
ATOM 925 C CA . SER A 1 120 ? -0.874 -9.706 16.650 1.00 91.69 120 SER A CA 1
ATOM 926 C C . SER A 1 120 ? -1.374 -8.506 15.838 1.00 91.69 120 SER A C 1
ATOM 928 O O . SER A 1 120 ? -1.763 -8.691 14.687 1.00 91.69 120 SER A O 1
ATOM 930 N N . ILE A 1 121 ? -1.396 -7.291 16.398 1.00 94.88 121 ILE A N 1
ATOM 931 C CA . ILE A 1 121 ? -1.851 -6.091 15.681 1.00 94.88 121 ILE A CA 1
ATOM 932 C C . ILE A 1 121 ? -0.830 -4.972 15.853 1.00 94.88 121 ILE A C 1
ATOM 934 O O . ILE A 1 121 ? -0.491 -4.583 16.969 1.00 94.88 121 ILE A O 1
ATOM 938 N N . SER A 1 122 ? -0.383 -4.418 14.732 1.00 96.62 122 SER A N 1
ATOM 939 C CA . SER A 1 122 ? 0.382 -3.173 14.690 1.00 96.62 122 SER A CA 1
ATOM 940 C C . SER A 1 122 ? -0.493 -2.076 14.105 1.00 96.62 122 SER A C 1
ATOM 942 O O . SER A 1 122 ? -1.158 -2.298 13.098 1.00 96.62 122 SER A O 1
ATOM 944 N N . VAL A 1 123 ? -0.506 -0.907 14.739 1.00 97.38 123 VAL A N 1
ATOM 945 C CA . VAL A 1 123 ? -1.242 0.265 14.266 1.00 97.38 123 VAL A CA 1
ATOM 946 C C . VAL A 1 123 ? -0.259 1.402 14.047 1.00 97.38 123 VAL A C 1
ATOM 948 O O . VAL A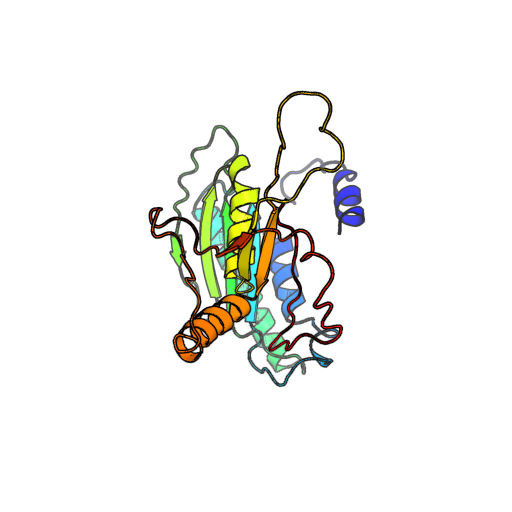 1 123 ? 0.457 1.802 14.964 1.00 97.38 123 VAL A O 1
ATOM 951 N N . SER A 1 124 ? -0.258 1.948 12.838 1.00 96.31 124 SER A N 1
ATOM 952 C CA . SER A 1 124 ? 0.480 3.151 12.472 1.00 96.31 124 SER A CA 1
ATOM 953 C C . SER A 1 124 ? -0.492 4.233 12.030 1.00 96.31 124 SER A C 1
ATOM 955 O O . SER A 1 124 ? -1.396 3.983 11.238 1.00 96.31 124 SER A O 1
ATOM 957 N N . VAL A 1 125 ? -0.279 5.447 12.517 1.00 95.94 125 VAL A N 1
ATOM 958 C CA . VAL A 1 125 ? -1.051 6.637 12.164 1.00 95.94 125 VAL A CA 1
ATOM 959 C C . VAL A 1 125 ? -0.113 7.623 11.491 1.00 95.94 125 VAL A C 1
ATOM 961 O O . VAL A 1 125 ? 0.920 7.980 12.057 1.00 95.94 125 VAL A O 1
ATOM 964 N N . GLN A 1 126 ? -0.472 8.043 10.283 1.00 93.69 126 GLN A N 1
ATOM 965 C CA . GLN A 1 126 ? 0.256 9.036 9.498 1.00 93.69 126 GLN A CA 1
ATOM 966 C C . GLN A 1 126 ? -0.684 10.165 9.110 1.00 93.69 126 GLN A C 1
ATOM 968 O O . GLN A 1 126 ? -1.833 9.917 8.745 1.00 93.69 126 GLN A O 1
ATOM 973 N N . ILE A 1 127 ? -0.192 11.395 9.171 1.00 91.88 127 ILE A N 1
ATOM 974 C CA . ILE A 1 127 ? -0.974 12.601 8.930 1.00 91.88 127 ILE A CA 1
ATOM 975 C C . ILE A 1 127 ? -0.432 13.267 7.677 1.00 91.88 127 ILE A C 1
ATOM 977 O O . ILE A 1 127 ? 0.754 13.567 7.576 1.00 91.88 127 ILE A O 1
ATOM 981 N N . MET A 1 128 ? -1.296 13.512 6.696 1.00 90.56 128 MET A N 1
ATOM 982 C CA . MET A 1 128 ? -0.869 14.174 5.466 1.00 90.56 128 MET A CA 1
ATOM 983 C C . MET A 1 128 ? -1.988 14.962 4.809 1.00 90.56 128 MET A C 1
ATOM 985 O O . MET A 1 128 ? -3.175 14.699 4.996 1.00 90.56 128 MET A O 1
ATOM 989 N N . LYS A 1 129 ? -1.592 15.931 3.983 1.00 90.00 129 LYS A N 1
ATOM 990 C CA . LYS A 1 129 ? -2.535 16.669 3.144 1.00 90.00 129 LYS A CA 1
ATOM 991 C C . LYS A 1 129 ? -3.033 15.769 2.017 1.00 90.00 129 LYS A C 1
ATOM 993 O O . LYS A 1 129 ? -2.277 14.956 1.490 1.00 90.00 129 LYS A O 1
ATOM 998 N N . ALA A 1 130 ? -4.270 15.991 1.571 1.00 89.81 130 ALA A N 1
ATOM 999 C CA . ALA A 1 130 ? -4.848 15.254 0.445 1.00 89.81 130 ALA A CA 1
ATOM 1000 C C . ALA A 1 130 ? -3.969 15.317 -0.822 1.00 89.81 130 ALA A C 1
ATOM 1002 O O . ALA A 1 130 ? -3.837 14.323 -1.530 1.00 89.81 130 ALA A O 1
ATOM 1003 N N . SER A 1 131 ? -3.295 16.448 -1.068 1.00 90.19 131 SER A N 1
ATOM 1004 C CA . SER A 1 131 ? -2.375 16.624 -2.202 1.00 90.19 131 SER A CA 1
ATOM 1005 C C . SER A 1 131 ? -1.146 15.708 -2.168 1.00 90.19 131 SER A C 1
ATOM 1007 O O . SER A 1 131 ? -0.555 15.443 -3.207 1.00 90.19 131 SER A O 1
ATOM 1009 N N . GLN A 1 132 ? -0.760 15.199 -0.996 1.00 90.56 132 GLN A N 1
ATOM 1010 C CA . GLN A 1 132 ? 0.394 14.309 -0.827 1.00 90.56 132 GLN A CA 1
ATOM 1011 C C . GLN A 1 132 ? 0.013 12.826 -0.924 1.00 90.56 132 GLN A C 1
ATOM 1013 O O . GLN A 1 132 ? 0.894 11.965 -0.949 1.00 90.56 132 GLN A O 1
ATOM 1018 N N . LEU A 1 133 ? -1.286 12.513 -0.994 1.00 91.25 133 LEU A N 1
ATOM 1019 C CA . LEU A 1 133 ? -1.790 11.145 -0.924 1.00 91.25 133 LEU A CA 1
ATOM 1020 C C . LEU A 1 133 ? -1.251 10.269 -2.057 1.00 91.25 133 LEU A C 1
ATOM 1022 O O . LEU A 1 133 ? -0.842 9.142 -1.802 1.00 91.25 133 LEU A O 1
ATOM 1026 N N . VAL A 1 134 ? -1.203 10.783 -3.289 1.00 91.12 134 VAL A N 1
ATOM 1027 C CA . VAL A 1 134 ? -0.730 10.022 -4.460 1.00 91.12 134 VAL A CA 1
ATOM 1028 C C . VAL A 1 134 ? 0.738 9.625 -4.298 1.00 91.12 134 VAL A C 1
ATOM 1030 O O . VAL A 1 134 ? 1.068 8.442 -4.362 1.00 91.12 134 VAL A O 1
ATOM 1033 N N . SER A 1 135 ? 1.604 10.594 -3.988 1.00 89.19 135 SER A N 1
ATOM 1034 C CA . SER A 1 135 ? 3.029 10.346 -3.737 1.00 89.19 135 SER A CA 1
ATOM 1035 C C . SER A 1 135 ? 3.232 9.356 -2.588 1.00 89.19 135 SER A C 1
ATOM 1037 O O . SER A 1 135 ? 4.046 8.431 -2.677 1.00 89.19 135 SER A O 1
ATOM 1039 N N . LYS A 1 136 ? 2.428 9.480 -1.524 1.00 90.38 136 LYS A N 1
ATOM 1040 C CA . LYS A 1 136 ? 2.472 8.527 -0.423 1.00 90.38 136 LYS A CA 1
ATOM 1041 C C . LYS A 1 136 ? 2.068 7.128 -0.867 1.00 90.38 136 LYS A C 1
ATOM 1043 O O . LYS A 1 136 ? 2.791 6.188 -0.554 1.00 90.38 136 LYS A O 1
ATOM 1048 N N . MET A 1 137 ? 0.952 6.975 -1.581 1.00 92.06 137 MET A N 1
ATOM 1049 C CA . MET A 1 137 ? 0.493 5.679 -2.088 1.00 92.06 137 MET A CA 1
ATOM 1050 C C . MET A 1 137 ? 1.569 5.008 -2.944 1.00 92.06 137 MET A C 1
ATOM 1052 O O . MET A 1 137 ? 1.850 3.832 -2.724 1.00 92.06 137 MET A O 1
ATOM 1056 N N . ALA A 1 138 ? 2.236 5.756 -3.828 1.00 89.12 138 ALA A N 1
ATOM 1057 C CA . ALA A 1 138 ? 3.349 5.244 -4.629 1.00 89.12 138 ALA A CA 1
ATOM 1058 C C . ALA A 1 138 ? 4.493 4.704 -3.748 1.00 89.12 138 ALA A C 1
ATOM 1060 O O . ALA A 1 138 ? 4.941 3.571 -3.928 1.00 89.12 138 ALA A O 1
ATOM 1061 N N . SER A 1 139 ? 4.907 5.460 -2.725 1.00 89.06 139 SER A N 1
ATOM 1062 C CA . SER A 1 139 ? 5.923 5.013 -1.760 1.00 89.06 139 SER A CA 1
ATOM 1063 C C . SER A 1 139 ? 5.476 3.788 -0.946 1.00 89.06 139 SER A C 1
ATOM 1065 O O . SER A 1 139 ? 6.270 2.881 -0.682 1.00 89.06 139 SER A O 1
ATOM 1067 N N . LEU A 1 140 ? 4.198 3.724 -0.548 1.00 91.19 140 LEU A N 1
ATOM 1068 C CA . LEU A 1 140 ? 3.667 2.567 0.170 1.00 91.19 140 LEU A CA 1
ATOM 1069 C C . LEU A 1 140 ? 3.689 1.315 -0.703 1.00 91.19 140 LEU A C 1
ATOM 1071 O O . LEU A 1 140 ? 4.115 0.272 -0.220 1.00 91.19 140 LEU A O 1
ATOM 1075 N N . VAL A 1 141 ? 3.267 1.419 -1.964 1.00 91.69 141 VAL A N 1
ATOM 1076 C CA . VAL A 1 141 ? 3.281 0.307 -2.924 1.00 91.69 141 VAL A CA 1
ATOM 1077 C C . VAL A 1 141 ? 4.703 -0.215 -3.111 1.00 91.69 141 VAL A C 1
ATOM 1079 O O . VAL A 1 141 ? 4.915 -1.418 -2.969 1.00 91.69 141 VAL A O 1
ATOM 1082 N N . GLN A 1 142 ? 5.682 0.673 -3.309 1.00 89.88 142 GLN A N 1
ATOM 1083 C CA . GLN A 1 142 ? 7.086 0.271 -3.429 1.00 89.88 142 GLN A CA 1
ATOM 1084 C C . GLN A 1 142 ? 7.563 -0.520 -2.208 1.00 89.88 142 GLN A C 1
ATOM 1086 O O . GLN A 1 142 ? 8.062 -1.631 -2.339 1.00 89.88 142 GLN A O 1
ATOM 1091 N N . ARG A 1 143 ? 7.327 -0.018 -0.994 1.00 90.00 143 ARG A N 1
ATOM 1092 C CA . ARG A 1 143 ? 7.742 -0.724 0.226 1.00 90.00 143 ARG A CA 1
ATOM 1093 C C . ARG A 1 143 ? 6.948 -2.010 0.482 1.00 90.00 143 ARG A C 1
ATOM 1095 O O . ARG A 1 143 ? 7.497 -2.962 1.020 1.00 90.00 143 ARG A O 1
ATOM 1102 N N . HIS A 1 144 ? 5.654 -2.043 0.163 1.00 90.38 144 HIS A N 1
ATOM 1103 C CA . HIS A 1 144 ? 4.790 -3.192 0.459 1.00 90.38 144 HIS A CA 1
ATOM 1104 C C . HIS A 1 144 ? 5.052 -4.380 -0.461 1.00 90.38 144 HIS A C 1
ATOM 1106 O O . HIS A 1 144 ? 4.914 -5.514 -0.014 1.00 90.38 144 HIS A O 1
ATOM 1112 N N . PHE A 1 145 ? 5.424 -4.112 -1.710 1.00 90.88 145 PHE A N 1
ATOM 1113 C CA . PHE A 1 145 ? 5.698 -5.135 -2.717 1.00 90.88 145 PHE A CA 1
ATOM 1114 C C . PHE A 1 145 ? 7.190 -5.272 -3.034 1.00 90.88 145 PHE A C 1
ATOM 1116 O O . PHE A 1 145 ? 7.534 -5.938 -4.004 1.00 90.88 145 PHE A O 1
ATOM 1123 N N . ASN A 1 146 ? 8.057 -4.654 -2.223 1.00 91.25 146 ASN A N 1
ATOM 1124 C CA . ASN A 1 146 ? 9.504 -4.620 -2.431 1.00 91.25 146 ASN A CA 1
ATOM 1125 C C . ASN A 1 146 ? 9.869 -4.232 -3.876 1.00 91.25 146 ASN A C 1
ATOM 1127 O O . ASN A 1 146 ? 10.576 -4.956 -4.571 1.00 91.25 146 ASN A O 1
ATOM 1131 N N . LEU A 1 147 ? 9.317 -3.116 -4.352 1.00 92.06 147 LEU A N 1
ATOM 1132 C CA . LEU A 1 147 ? 9.579 -2.599 -5.691 1.00 92.06 147 LEU A CA 1
ATOM 1133 C C . LEU A 1 147 ? 10.673 -1.540 -5.656 1.00 92.06 147 LEU A C 1
ATOM 1135 O O . LEU A 1 147 ? 10.805 -0.783 -4.690 1.00 92.06 147 LEU A O 1
ATOM 1139 N N . LYS A 1 148 ? 11.395 -1.453 -6.766 1.00 90.38 148 LYS A N 1
ATOM 1140 C CA . LYS A 1 148 ? 12.338 -0.385 -7.073 1.00 90.38 148 LYS A CA 1
ATOM 1141 C C . LYS A 1 148 ? 11.931 0.330 -8.345 1.00 90.38 148 LYS A C 1
ATOM 1143 O O . LYS A 1 148 ? 11.093 -0.154 -9.109 1.00 90.38 148 LYS A O 1
ATOM 1148 N N . SER A 1 149 ? 12.523 1.502 -8.517 1.00 89.94 149 SER A N 1
ATOM 1149 C CA . SER A 1 149 ? 12.316 2.355 -9.670 1.00 89.94 149 SER A CA 1
ATOM 1150 C C . SER A 1 149 ? 13.518 2.285 -10.608 1.00 89.94 149 SER A C 1
ATOM 1152 O O . SER A 1 149 ? 14.663 2.266 -10.150 1.00 89.94 149 SER A O 1
ATOM 1154 N N . THR A 1 150 ? 13.257 2.273 -11.910 1.00 90.62 150 THR A N 1
ATOM 1155 C CA . THR A 1 150 ? 14.267 2.449 -12.953 1.00 90.62 150 THR A CA 1
ATOM 1156 C C . THR A 1 150 ? 13.790 3.521 -13.920 1.00 90.62 150 THR A C 1
ATOM 1158 O O . THR A 1 150 ? 12.671 3.440 -14.425 1.00 90.62 150 THR A O 1
ATOM 1161 N N . ILE A 1 151 ? 14.632 4.514 -14.195 1.00 91.25 151 ILE A N 1
ATOM 1162 C CA . ILE A 1 151 ? 14.337 5.591 -15.141 1.00 91.25 151 ILE A CA 1
ATOM 1163 C C . ILE A 1 151 ? 15.009 5.269 -16.471 1.00 91.25 151 ILE A C 1
ATOM 1165 O O . ILE A 1 151 ? 16.226 5.110 -16.535 1.00 91.25 151 ILE A O 1
ATOM 1169 N N . VAL A 1 152 ? 14.228 5.189 -17.543 1.00 90.31 152 VAL A N 1
ATOM 1170 C CA . VAL A 1 152 ? 14.742 5.070 -18.910 1.00 90.31 152 VAL A CA 1
ATOM 1171 C C . VAL A 1 152 ? 14.784 6.459 -19.526 1.00 90.31 152 VAL A C 1
ATOM 1173 O O . VAL A 1 152 ? 13.746 7.094 -19.673 1.00 90.31 152 VAL A O 1
ATOM 1176 N N . THR A 1 153 ? 15.978 6.916 -19.885 1.00 89.31 153 THR A N 1
ATOM 1177 C CA . THR A 1 153 ? 16.242 8.281 -20.361 1.00 89.31 153 THR A CA 1
ATOM 1178 C C . THR A 1 153 ? 16.612 8.311 -21.834 1.00 89.31 153 THR A C 1
ATOM 1180 O O . THR A 1 153 ? 17.033 7.302 -22.405 1.00 89.31 153 THR A O 1
ATOM 1183 N N . GLY A 1 154 ? 16.523 9.481 -22.466 1.00 86.06 154 GLY A N 1
ATOM 1184 C CA . GLY A 1 154 ? 17.012 9.655 -23.839 1.00 86.06 154 GLY A CA 1
ATOM 1185 C C . GLY A 1 154 ? 16.118 9.011 -24.902 1.00 86.06 154 GLY A C 1
ATOM 1186 O O . GLY A 1 154 ? 16.602 8.688 -25.990 1.00 86.06 154 GLY A O 1
ATOM 1187 N N . ILE A 1 155 ? 14.838 8.790 -24.586 1.00 86.19 155 ILE A N 1
ATOM 1188 C CA . ILE A 1 155 ? 13.878 8.184 -25.507 1.00 86.19 155 ILE A CA 1
ATOM 1189 C C . ILE A 1 155 ? 13.494 9.229 -26.566 1.00 86.19 155 ILE A C 1
ATOM 1191 O O . ILE A 1 155 ? 12.998 10.300 -26.205 1.00 86.19 155 ILE A O 1
ATOM 1195 N N . PRO A 1 156 ? 13.708 8.953 -27.866 1.00 82.06 156 PRO A N 1
ATOM 1196 C CA . PRO A 1 156 ? 13.428 9.919 -28.918 1.00 82.06 156 PRO A CA 1
ATOM 1197 C C . PRO A 1 156 ? 11.917 10.074 -29.133 1.00 82.06 156 PRO A C 1
ATOM 1199 O O . PRO A 1 156 ? 11.213 9.093 -29.389 1.00 82.06 156 PRO A O 1
ATOM 1202 N N . MET A 1 157 ? 11.416 11.310 -29.102 1.00 74.62 157 MET A N 1
ATOM 1203 C CA . MET A 1 157 ? 10.052 11.617 -29.541 1.00 74.62 157 MET A CA 1
ATOM 1204 C C . MET A 1 157 ? 9.940 11.542 -31.072 1.00 74.62 157 MET A C 1
ATOM 1206 O O . MET A 1 157 ? 10.827 11.991 -31.797 1.00 74.62 157 MET A O 1
ATOM 1210 N N . LYS A 1 158 ? 8.838 10.973 -31.581 1.00 67.75 158 LYS A N 1
ATOM 1211 C CA . LYS A 1 158 ? 8.631 10.736 -33.023 1.00 67.75 158 LYS A CA 1
ATOM 1212 C C . LYS A 1 158 ? 8.272 11.982 -33.855 1.00 67.75 158 LYS A C 1
ATOM 1214 O O . LYS A 1 158 ? 8.379 11.887 -35.072 1.00 67.75 158 LYS A O 1
ATOM 1219 N N . GLU A 1 159 ? 7.853 13.111 -33.267 1.00 59.78 159 GLU A N 1
ATOM 1220 C CA . GLU A 1 159 ? 7.144 14.171 -34.025 1.00 59.78 159 GLU A CA 1
ATOM 1221 C C . GLU A 1 159 ? 7.793 15.569 -34.096 1.00 59.78 159 GLU A C 1
ATOM 1223 O O . GLU A 1 159 ? 7.436 16.339 -34.985 1.00 59.78 159 GLU A O 1
ATOM 1228 N N . GLU A 1 160 ? 8.793 15.921 -33.283 1.00 54.09 160 GLU A N 1
ATOM 1229 C CA . GLU A 1 160 ? 9.262 17.323 -33.202 1.00 54.09 160 GLU A CA 1
ATOM 1230 C C . GLU A 1 160 ? 10.582 17.628 -33.931 1.00 54.09 160 GLU A C 1
ATOM 1232 O O . GLU A 1 160 ? 11.477 18.279 -33.401 1.00 54.09 160 GLU A O 1
ATOM 1237 N N . GLN A 1 161 ? 10.729 17.205 -35.190 1.00 53.78 161 GLN A N 1
ATOM 1238 C CA . GLN A 1 161 ? 11.915 17.592 -35.979 1.00 53.78 161 GLN A CA 1
ATOM 1239 C C . GLN A 1 161 ? 11.819 18.961 -36.677 1.00 53.78 161 GLN A C 1
ATOM 1241 O O . GLN A 1 161 ? 12.797 19.393 -37.282 1.00 53.78 161 GLN A O 1
ATOM 1246 N N . HIS A 1 162 ? 10.697 19.684 -36.577 1.00 52.31 162 HIS A N 1
ATOM 1247 C CA . HIS A 1 162 ? 10.498 20.932 -37.334 1.00 52.31 162 HIS A CA 1
ATOM 1248 C C . HIS A 1 162 ? 10.641 22.232 -36.524 1.00 52.31 162 HIS A C 1
ATOM 1250 O O . HIS A 1 162 ? 10.518 23.308 -37.105 1.00 52.31 162 HIS A O 1
ATOM 1256 N N . ALA A 1 163 ? 10.952 22.179 -35.223 1.00 53.06 163 ALA A N 1
ATOM 1257 C CA . ALA A 1 163 ? 11.145 23.390 -34.422 1.00 53.06 163 ALA A CA 1
ATOM 1258 C C . ALA A 1 163 ? 12.132 23.189 -33.255 1.00 53.06 163 ALA A C 1
ATOM 1260 O O . ALA A 1 163 ? 11.738 23.094 -32.104 1.00 53.06 163 ALA A O 1
ATOM 1261 N N . GLY A 1 164 ? 13.437 23.187 -33.550 1.00 52.31 164 GLY A N 1
ATOM 1262 C CA . GLY A 1 164 ? 14.455 23.556 -32.556 1.00 52.31 164 GLY A CA 1
ATOM 1263 C C . GLY A 1 164 ? 14.751 22.550 -31.435 1.00 52.31 164 GLY A C 1
ATOM 1264 O O . GLY A 1 164 ? 14.625 22.888 -30.265 1.00 52.31 164 GLY A O 1
ATOM 1265 N N . GLY A 1 165 ? 15.294 21.383 -31.795 1.00 49.91 165 GLY A N 1
ATOM 1266 C CA . GLY A 1 165 ? 16.059 20.511 -30.891 1.00 49.91 165 GLY A CA 1
ATOM 1267 C C . GLY A 1 165 ? 15.375 19.180 -30.551 1.00 49.91 165 GLY A C 1
ATOM 1268 O O . GLY A 1 165 ? 14.155 19.119 -30.467 1.00 49.91 165 GLY A O 1
ATOM 1269 N N . PRO A 1 166 ? 16.136 18.084 -30.365 1.00 52.91 166 PRO A N 1
ATOM 1270 C CA . PRO A 1 166 ? 15.562 16.813 -29.940 1.00 52.91 166 PRO A CA 1
ATOM 1271 C C . PRO A 1 166 ? 15.082 16.916 -28.485 1.00 52.91 166 PRO A C 1
ATOM 1273 O O . PRO A 1 166 ? 15.897 16.972 -27.564 1.00 52.91 166 PRO A O 1
ATOM 1276 N N . MET A 1 167 ? 13.766 16.915 -28.271 1.00 61.19 167 MET A N 1
ATOM 1277 C CA . ME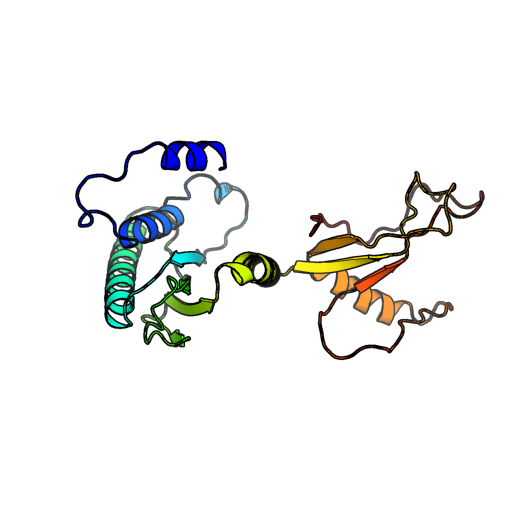T A 1 167 ? 13.189 16.650 -26.954 1.00 61.19 167 MET A CA 1
ATOM 1278 C C . MET A 1 167 ? 13.214 15.140 -26.701 1.00 61.19 167 MET A C 1
ATOM 1280 O O . MET A 1 167 ? 12.539 14.364 -27.379 1.00 61.19 167 MET A O 1
ATOM 1284 N N . ASN A 1 168 ? 14.036 14.723 -25.740 1.00 74.31 168 ASN A N 1
ATOM 1285 C CA . ASN A 1 168 ? 13.973 13.382 -25.172 1.00 74.31 168 ASN A CA 1
ATOM 1286 C C . ASN A 1 168 ? 13.058 13.417 -23.948 1.00 74.31 168 ASN A C 1
ATOM 1288 O O . ASN A 1 168 ? 13.051 14.415 -23.226 1.00 74.31 168 ASN A O 1
ATOM 1292 N N . TYR A 1 169 ? 12.332 12.330 -23.703 1.00 84.62 169 TYR A N 1
ATOM 1293 C CA . TYR A 1 169 ? 11.599 12.145 -22.453 1.00 84.62 169 TYR A CA 1
ATOM 1294 C C . TYR A 1 169 ? 12.170 10.976 -21.659 1.00 84.62 169 TYR A C 1
ATOM 1296 O O . TYR A 1 169 ? 12.787 10.056 -22.213 1.00 84.62 169 TYR A O 1
ATOM 1304 N N . ASP A 1 170 ? 11.941 11.049 -20.354 1.00 87.81 170 ASP A N 1
ATOM 1305 C CA . ASP A 1 170 ? 12.317 10.028 -19.397 1.00 87.81 170 ASP A CA 1
ATOM 1306 C C . ASP A 1 170 ? 11.053 9.294 -18.942 1.00 87.81 170 ASP A C 1
ATOM 1308 O O . ASP A 1 170 ? 9.990 9.901 -18.803 1.00 87.81 170 ASP A O 1
ATOM 1312 N N . VAL A 1 171 ? 11.159 7.986 -18.720 1.00 90.62 171 VAL A N 1
ATOM 1313 C CA . VAL A 1 171 ? 10.056 7.156 -18.219 1.00 90.62 171 VAL A CA 1
ATOM 1314 C C . VAL A 1 171 ? 10.501 6.446 -16.956 1.00 90.62 171 VAL A C 1
ATOM 1316 O O . VAL A 1 171 ? 11.503 5.732 -16.965 1.00 90.62 171 VAL A O 1
ATOM 1319 N N . GLU A 1 172 ? 9.732 6.605 -15.882 1.00 91.56 172 GLU A N 1
ATOM 1320 C CA . GLU A 1 172 ? 9.949 5.901 -14.621 1.00 91.56 172 GLU A CA 1
ATOM 1321 C C . GLU A 1 172 ? 9.158 4.580 -14.601 1.00 91.56 172 GLU A C 1
ATOM 1323 O O . GLU A 1 172 ? 7.958 4.537 -14.886 1.00 91.56 172 GLU A O 1
ATOM 1328 N N . LEU A 1 173 ? 9.836 3.481 -14.265 1.00 92.81 173 LEU A N 1
ATOM 1329 C CA . LEU A 1 173 ? 9.283 2.128 -14.238 1.00 92.81 173 LEU A CA 1
ATOM 1330 C C . LEU A 1 173 ? 9.418 1.515 -12.842 1.00 92.81 173 LEU A C 1
ATOM 1332 O O . LEU A 1 173 ? 10.512 1.485 -12.288 1.00 92.81 173 LEU A O 1
ATOM 1336 N N . TYR A 1 174 ? 8.341 0.927 -12.320 1.00 92.88 174 TYR A N 1
ATOM 1337 C CA . TYR A 1 174 ? 8.360 0.121 -11.098 1.00 92.88 174 TYR A CA 1
ATOM 1338 C C . TYR A 1 174 ? 8.421 -1.375 -11.403 1.00 92.88 174 TYR A C 1
ATOM 1340 O O . TYR A 1 174 ? 7.603 -1.895 -12.164 1.00 92.88 174 TYR A O 1
ATOM 1348 N N . HIS A 1 175 ? 9.345 -2.086 -10.761 1.00 92.69 175 HIS A N 1
ATOM 1349 C CA . HIS A 1 175 ? 9.519 -3.541 -10.873 1.00 92.69 175 HIS A CA 1
ATOM 1350 C C . HIS A 1 175 ? 10.075 -4.127 -9.564 1.00 92.69 175 HIS A C 1
ATOM 1352 O O . HIS A 1 175 ? 10.397 -3.373 -8.647 1.00 92.69 175 HIS A O 1
ATOM 1358 N N . SER A 1 176 ? 10.188 -5.459 -9.452 1.00 92.75 176 SER A N 1
ATOM 1359 C CA . SER A 1 176 ? 10.773 -6.094 -8.253 1.00 92.75 176 SER A CA 1
ATOM 1360 C C . SER A 1 176 ? 12.169 -5.539 -7.963 1.00 92.75 176 SER A C 1
ATOM 1362 O O . SER A 1 176 ? 12.961 -5.360 -8.893 1.00 92.75 176 SER A O 1
ATOM 1364 N N . ALA A 1 177 ? 12.476 -5.299 -6.687 1.00 89.88 177 ALA A N 1
ATOM 1365 C CA . ALA A 1 177 ? 13.804 -4.889 -6.240 1.00 89.88 177 ALA A CA 1
ATOM 1366 C C . ALA A 1 177 ? 14.892 -5.917 -6.584 1.00 89.88 177 ALA A C 1
ATOM 1368 O O . ALA A 1 177 ? 16.048 -5.538 -6.746 1.00 89.88 177 ALA A O 1
ATOM 1369 N N . ASP A 1 178 ? 14.521 -7.190 -6.752 1.00 87.88 178 ASP A N 1
ATOM 1370 C CA . ASP A 1 178 ? 15.452 -8.284 -7.066 1.00 87.88 178 ASP A CA 1
ATOM 1371 C C . ASP A 1 178 ? 16.255 -8.019 -8.351 1.00 87.88 178 ASP A C 1
ATOM 1373 O O . ASP A 1 178 ? 17.404 -8.434 -8.462 1.00 87.88 178 ASP A O 1
ATOM 1377 N N . VAL A 1 179 ? 15.687 -7.251 -9.293 1.00 84.75 179 VAL A N 1
ATOM 1378 C CA . VAL A 1 179 ? 16.371 -6.815 -10.525 1.00 84.75 179 VAL A CA 1
ATOM 1379 C C . VAL A 1 179 ? 17.673 -6.076 -10.217 1.00 84.75 179 VAL A C 1
ATOM 1381 O O . VAL A 1 179 ? 18.660 -6.234 -10.929 1.00 84.75 179 VAL A O 1
ATOM 1384 N N . HIS A 1 180 ? 17.678 -5.245 -9.173 1.00 82.00 180 HIS A N 1
ATOM 1385 C CA . HIS A 1 180 ? 18.840 -4.436 -8.808 1.00 82.00 180 HIS A CA 1
ATOM 1386 C C . HIS A 1 180 ? 19.889 -5.256 -8.052 1.00 82.00 180 HIS A C 1
ATOM 1388 O O . HIS A 1 180 ? 21.077 -5.010 -8.220 1.00 82.00 180 HIS A O 1
ATOM 1394 N N . HIS A 1 181 ? 19.477 -6.289 -7.311 1.00 77.25 181 HIS A N 1
ATOM 1395 C CA . HIS A 1 181 ? 20.419 -7.199 -6.656 1.00 77.25 181 HIS A CA 1
ATOM 1396 C C . HIS A 1 181 ? 21.246 -7.999 -7.672 1.00 77.25 181 HIS A C 1
ATOM 1398 O O . HIS A 1 181 ? 22.462 -8.106 -7.535 1.00 77.25 181 HIS A O 1
ATOM 1404 N N . GLU A 1 182 ? 20.599 -8.496 -8.729 1.00 67.50 182 GLU A N 1
ATOM 1405 C CA . GLU A 1 182 ? 21.278 -9.183 -9.834 1.00 67.50 182 GLU A CA 1
ATOM 1406 C C . GLU A 1 182 ? 22.230 -8.247 -10.597 1.00 67.50 182 GLU A C 1
ATOM 1408 O O . GLU A 1 182 ? 23.296 -8.678 -11.028 1.00 67.50 182 GLU A O 1
ATOM 1413 N N . LEU A 1 183 ? 21.887 -6.959 -10.732 1.00 67.25 183 LEU A N 1
ATOM 1414 C CA . LEU A 1 183 ? 22.772 -5.948 -11.327 1.00 67.25 183 LEU A CA 1
ATOM 1415 C C . LEU A 1 183 ? 24.028 -5.720 -10.482 1.00 67.25 183 LEU A C 1
ATOM 1417 O O . LEU A 1 183 ? 25.130 -5.717 -11.029 1.00 67.25 183 LEU A O 1
ATOM 1421 N N . ASP A 1 184 ? 23.876 -5.569 -9.166 1.00 66.94 184 ASP A N 1
ATOM 1422 C CA . ASP A 1 184 ? 25.009 -5.419 -8.250 1.00 66.94 184 ASP A CA 1
ATOM 1423 C C . ASP A 1 184 ? 25.903 -6.664 -8.276 1.00 66.94 184 ASP A C 1
ATOM 1425 O O . ASP A 1 184 ? 27.125 -6.552 -8.393 1.00 66.94 184 ASP A O 1
ATOM 1429 N N . MET A 1 185 ? 25.305 -7.860 -8.246 1.00 59.62 185 MET A N 1
ATOM 1430 C CA . MET A 1 185 ? 26.040 -9.119 -8.375 1.00 59.62 185 MET A CA 1
ATOM 1431 C C . MET A 1 185 ? 26.756 -9.227 -9.724 1.00 59.62 185 MET A C 1
ATOM 1433 O O . MET A 1 185 ? 27.938 -9.561 -9.760 1.00 59.62 185 MET A O 1
ATOM 1437 N N . PHE A 1 186 ? 26.092 -8.903 -10.833 1.00 58.94 186 PHE A N 1
ATOM 1438 C CA . PHE A 1 186 ? 26.715 -8.905 -12.155 1.00 58.94 186 PHE A CA 1
ATOM 1439 C C . PHE A 1 186 ? 27.890 -7.926 -12.222 1.00 58.94 186 PHE A C 1
ATOM 1441 O O . PHE A 1 186 ? 28.948 -8.272 -12.739 1.00 58.94 186 PHE A O 1
ATOM 1448 N N . ASN A 1 187 ? 27.752 -6.731 -11.645 1.00 59.19 187 ASN A N 1
ATOM 1449 C CA . ASN A 1 187 ? 28.828 -5.745 -11.614 1.00 59.19 187 ASN A CA 1
ATOM 1450 C C . ASN A 1 187 ? 30.044 -6.243 -10.807 1.00 59.19 187 ASN A C 1
ATOM 1452 O O . ASN A 1 187 ? 31.182 -5.992 -11.199 1.00 59.19 187 ASN A O 1
ATOM 1456 N N . ILE A 1 188 ? 29.811 -7.000 -9.726 1.00 55.28 188 ILE A N 1
ATOM 1457 C CA . ILE A 1 188 ? 30.856 -7.651 -8.915 1.00 55.28 188 ILE A CA 1
ATOM 1458 C C . ILE A 1 188 ? 31.546 -8.802 -9.669 1.00 55.28 188 ILE A C 1
ATOM 1460 O O . ILE A 1 188 ? 32.753 -8.974 -9.534 1.00 55.28 188 ILE A O 1
ATOM 1464 N N . TYR A 1 189 ? 30.813 -9.597 -10.455 1.00 47.72 189 TYR A N 1
ATOM 1465 C CA . TYR A 1 189 ? 31.371 -10.764 -11.159 1.00 47.72 189 TYR A CA 1
ATOM 1466 C C . TYR A 1 189 ? 31.912 -10.464 -12.566 1.00 47.72 189 TYR A C 1
ATOM 1468 O O . TYR A 1 189 ? 32.681 -11.259 -13.103 1.00 47.72 189 TYR A O 1
ATOM 1476 N N . CYS A 1 190 ? 31.521 -9.351 -13.189 1.00 48.28 190 CYS A N 1
ATOM 1477 C CA . CYS A 1 190 ? 31.894 -9.004 -14.566 1.00 48.28 190 CYS A CA 1
ATOM 1478 C C . CYS A 1 190 ? 32.850 -7.809 -14.671 1.00 48.28 190 CYS A C 1
ATOM 1480 O O . CYS A 1 190 ? 33.137 -7.362 -15.782 1.00 48.28 190 CYS A O 1
ATOM 1482 N N . THR A 1 191 ? 33.406 -7.328 -13.553 1.00 49.22 191 THR A N 1
ATOM 1483 C CA . THR A 1 191 ? 34.407 -6.244 -13.552 1.00 49.22 191 THR A CA 1
ATOM 1484 C C . THR A 1 191 ? 35.725 -6.632 -14.239 1.00 49.22 191 THR A C 1
ATOM 1486 O O . THR A 1 191 ? 36.529 -5.759 -14.565 1.00 49.22 191 THR A O 1
ATOM 1489 N N . ASP A 1 192 ? 35.914 -7.917 -14.544 1.00 41.62 192 ASP A N 1
ATOM 1490 C CA . ASP A 1 192 ? 37.086 -8.443 -15.249 1.00 41.62 192 ASP A CA 1
ATOM 1491 C C . ASP A 1 192 ? 36.958 -8.377 -16.788 1.00 41.62 192 ASP A C 1
ATOM 1493 O O . ASP A 1 192 ? 37.915 -8.682 -17.501 1.00 41.62 192 ASP A O 1
ATOM 1497 N N . ILE A 1 193 ? 35.806 -7.958 -17.335 1.00 43.12 193 ILE A N 1
ATOM 1498 C CA . ILE A 1 193 ? 35.580 -7.850 -18.787 1.00 43.12 193 ILE A CA 1
ATOM 1499 C C . ILE A 1 193 ? 35.410 -6.374 -19.172 1.00 43.12 193 ILE A C 1
ATOM 1501 O O . ILE A 1 193 ? 34.311 -5.850 -19.316 1.00 43.12 193 ILE A O 1
ATOM 1505 N N . SER A 1 194 ? 36.558 -5.709 -19.315 1.00 42.41 194 SER A N 1
ATOM 1506 C CA . SER A 1 194 ? 36.813 -4.416 -19.970 1.00 42.41 194 SER A CA 1
ATOM 1507 C C . SER A 1 194 ? 35.618 -3.699 -20.634 1.00 42.41 194 SER A C 1
ATOM 1509 O O . SER A 1 194 ? 35.253 -3.992 -21.774 1.00 42.41 194 SER A O 1
ATOM 1511 N N . GLY A 1 195 ? 35.124 -2.653 -19.965 1.00 35.88 195 GLY A N 1
ATOM 1512 C CA . GLY A 1 195 ? 34.316 -1.568 -20.531 1.00 35.88 195 GLY A CA 1
ATOM 1513 C C . GLY A 1 195 ? 33.984 -0.526 -19.450 1.00 35.88 195 GLY A C 1
ATOM 1514 O O . GLY A 1 195 ? 33.633 -0.925 -18.342 1.00 35.88 195 GLY A O 1
ATOM 1515 N N . PRO A 1 196 ? 34.115 0.793 -19.701 1.00 35.41 196 PRO A N 1
ATOM 1516 C CA . PRO A 1 196 ? 33.894 1.801 -18.670 1.00 35.41 196 PRO A CA 1
ATOM 1517 C C . PRO A 1 196 ? 32.393 1.918 -18.386 1.00 35.41 196 PRO A C 1
ATOM 1519 O O . PRO A 1 196 ? 31.661 2.609 -19.092 1.00 35.41 196 PRO A O 1
ATOM 1522 N N . CYS A 1 197 ? 31.919 1.228 -17.349 1.00 39.22 197 CYS A N 1
ATOM 1523 C CA . CYS A 1 197 ? 30.631 1.534 -16.746 1.00 39.22 197 CYS A CA 1
ATOM 1524 C C . CYS A 1 197 ? 30.822 2.788 -15.882 1.00 39.22 197 CYS A C 1
ATOM 1526 O O . CYS A 1 197 ? 31.043 2.713 -14.675 1.00 39.22 197 CYS A O 1
ATOM 1528 N N . GLU A 1 198 ? 30.823 3.959 -16.524 1.00 36.03 198 GLU A N 1
ATOM 1529 C CA . GLU A 1 198 ? 30.755 5.242 -15.826 1.00 36.03 198 GLU A CA 1
ATOM 1530 C C . GLU A 1 198 ? 29.351 5.405 -15.233 1.00 36.03 198 GLU A C 1
ATOM 1532 O O . GLU A 1 198 ? 28.493 6.108 -15.766 1.00 36.03 198 GLU A O 1
ATOM 1537 N N . LEU A 1 199 ? 29.101 4.735 -14.107 1.00 42.69 199 LEU A N 1
ATOM 1538 C CA . LEU A 1 199 ? 28.045 5.142 -13.193 1.00 42.69 199 LEU A CA 1
ATOM 1539 C C . LEU A 1 199 ? 28.482 6.486 -12.618 1.00 42.69 199 LEU A C 1
ATOM 1541 O O . LEU A 1 199 ? 29.349 6.567 -11.748 1.00 42.69 199 LEU A O 1
ATOM 1545 N N . SER A 1 200 ? 27.932 7.557 -13.183 1.00 35.34 200 SER A N 1
ATOM 1546 C CA . SER A 1 200 ? 28.184 8.927 -12.768 1.00 35.34 200 SER A CA 1
ATOM 1547 C C . SER A 1 200 ? 27.913 9.078 -11.270 1.00 35.34 200 SER A C 1
ATOM 1549 O O . SER A 1 200 ? 26.767 9.204 -10.838 1.00 35.34 200 SER A O 1
ATOM 1551 N N . GLN A 1 201 ? 28.986 9.100 -10.478 1.00 36.03 201 GLN A N 1
ATOM 1552 C CA . GLN A 1 201 ? 29.006 9.605 -9.109 1.00 36.03 201 GLN A CA 1
ATOM 1553 C C . GLN A 1 201 ? 28.685 11.101 -9.132 1.00 36.03 201 GLN A C 1
ATOM 1555 O O . GLN A 1 201 ? 29.572 11.954 -9.087 1.00 36.03 201 GLN A O 1
ATOM 1560 N N . ARG A 1 202 ? 27.403 11.442 -9.254 1.00 36.22 202 ARG A N 1
ATOM 1561 C CA . ARG A 1 202 ? 26.911 12.793 -8.993 1.00 36.22 202 ARG A CA 1
ATOM 1562 C C . ARG A 1 202 ? 25.395 12.787 -8.834 1.00 36.22 202 ARG A C 1
ATOM 1564 O O . ARG A 1 202 ? 24.685 13.124 -9.765 1.00 36.22 202 ARG A O 1
ATOM 1571 N N . GLN A 1 203 ? 24.916 12.437 -7.643 1.00 29.59 203 GLN A N 1
ATOM 1572 C CA . GLN A 1 203 ? 24.002 13.288 -6.871 1.00 29.59 203 GLN A CA 1
ATOM 1573 C C . GLN A 1 203 ? 23.553 12.603 -5.578 1.00 29.59 203 GLN A C 1
ATOM 1575 O O . GLN A 1 203 ? 23.306 11.407 -5.506 1.00 29.59 203 GLN A O 1
ATOM 1580 N N . GLU A 1 204 ? 23.528 13.436 -4.550 1.00 30.95 204 GLU A N 1
ATOM 1581 C CA . GLU A 1 204 ? 23.067 13.255 -3.182 1.00 30.95 204 GLU A CA 1
ATOM 1582 C C . GLU A 1 204 ? 21.856 12.314 -3.017 1.00 30.95 204 GLU A C 1
ATOM 1584 O O . GLU A 1 204 ? 20.794 12.565 -3.567 1.00 30.95 204 GLU A O 1
ATOM 1589 N N . ILE A 1 205 ? 22.037 11.259 -2.210 1.00 36.62 205 ILE A N 1
ATOM 1590 C CA . ILE A 1 205 ? 21.099 10.597 -1.272 1.00 36.62 205 ILE A CA 1
ATOM 1591 C C . ILE A 1 205 ? 19.591 10.912 -1.444 1.00 36.62 205 ILE A C 1
ATOM 1593 O O . ILE A 1 205 ? 18.937 11.299 -0.483 1.00 36.62 205 ILE A O 1
ATOM 1597 N N . LEU A 1 206 ? 18.984 10.734 -2.618 1.00 38.81 206 LEU A N 1
ATOM 1598 C CA . LEU A 1 206 ? 17.533 10.858 -2.800 1.00 38.81 206 LEU A CA 1
ATOM 1599 C C . LEU A 1 206 ? 17.087 9.955 -3.962 1.00 38.81 206 LEU A C 1
ATOM 1601 O O . LEU A 1 206 ? 17.293 10.282 -5.122 1.00 38.81 206 LEU A O 1
ATOM 1605 N N . LYS A 1 207 ? 16.419 8.847 -3.608 1.00 48.88 207 LYS A N 1
ATOM 1606 C CA . LYS A 1 207 ? 15.923 7.746 -4.460 1.00 48.88 207 LYS A CA 1
ATOM 1607 C C . LYS A 1 207 ? 17.001 6.762 -4.936 1.00 48.88 207 LYS A C 1
ATOM 1609 O O . LYS A 1 207 ? 17.803 7.037 -5.815 1.00 48.88 207 LYS A O 1
ATOM 1614 N N . ASP A 1 208 ? 16.950 5.565 -4.363 1.00 63.06 208 ASP A N 1
ATOM 1615 C CA . ASP A 1 208 ? 17.642 4.371 -4.850 1.00 63.06 208 ASP A CA 1
ATOM 1616 C C . ASP A 1 208 ? 16.988 3.936 -6.176 1.00 63.06 208 ASP A C 1
ATOM 1618 O O . ASP A 1 208 ? 15.980 3.225 -6.192 1.00 63.06 208 ASP A O 1
ATOM 1622 N N . THR A 1 209 ? 17.428 4.546 -7.275 1.00 72.44 209 THR A N 1
ATOM 1623 C CA . THR A 1 209 ? 16.824 4.447 -8.609 1.00 72.44 209 THR A CA 1
ATOM 1624 C C . THR A 1 209 ? 17.927 4.290 -9.639 1.00 72.44 209 THR A C 1
ATOM 1626 O O . THR A 1 209 ? 18.881 5.064 -9.661 1.00 72.44 209 THR A O 1
ATOM 1629 N N . VAL A 1 210 ? 17.792 3.279 -10.493 1.00 84.12 210 VAL A N 1
ATOM 1630 C CA . VAL A 1 210 ? 18.752 3.002 -11.565 1.00 84.12 210 VAL A CA 1
ATOM 1631 C C . VAL A 1 210 ? 18.349 3.788 -12.806 1.00 84.12 210 VAL A C 1
ATOM 1633 O O . VAL A 1 210 ? 17.176 3.813 -13.172 1.00 84.12 210 VAL A O 1
ATOM 1636 N N . THR A 1 211 ? 19.316 4.403 -13.481 1.00 86.19 211 THR A N 1
ATOM 1637 C CA . THR A 1 211 ? 19.073 5.129 -14.732 1.00 86.19 211 THR A CA 1
ATOM 1638 C C . THR A 1 211 ? 19.621 4.333 -15.909 1.00 86.19 211 THR A C 1
ATOM 1640 O O . THR A 1 211 ? 20.819 4.073 -15.990 1.00 86.19 211 THR A O 1
ATOM 1643 N N . LEU A 1 212 ? 18.748 3.964 -16.843 1.00 88.06 212 LEU A N 1
ATOM 1644 C CA . LEU A 1 212 ? 19.100 3.322 -18.104 1.00 88.06 212 LEU A CA 1
ATOM 1645 C C . LEU A 1 212 ? 19.020 4.336 -19.243 1.00 88.06 212 LEU A C 1
ATOM 1647 O O . LEU A 1 212 ? 18.133 5.189 -19.284 1.00 88.06 212 LEU A O 1
ATOM 1651 N N . LYS A 1 213 ? 19.938 4.231 -20.202 1.00 87.19 213 LYS A N 1
ATOM 1652 C CA . LYS A 1 213 ? 19.916 5.048 -21.416 1.00 87.19 213 LYS A CA 1
ATOM 1653 C C . LYS A 1 213 ? 19.223 4.288 -22.538 1.00 87.19 213 LYS A C 1
ATOM 1655 O O . LYS A 1 213 ? 19.564 3.139 -22.814 1.00 87.19 213 LYS A O 1
ATOM 1660 N N . TRP A 1 214 ? 18.289 4.942 -23.216 1.00 86.19 214 TRP A N 1
ATOM 1661 C CA . TRP A 1 214 ? 17.676 4.410 -24.421 1.00 86.19 214 TRP A CA 1
ATOM 1662 C C . TRP A 1 214 ? 18.722 4.260 -25.528 1.00 86.19 214 TRP A C 1
ATOM 1664 O O . TRP A 1 214 ? 19.376 5.221 -25.941 1.00 86.19 214 TRP A O 1
ATOM 1674 N N . CYS A 1 215 ? 18.847 3.042 -26.043 1.00 80.19 215 CYS A N 1
ATOM 1675 C CA . CYS A 1 215 ? 19.695 2.737 -27.184 1.00 80.19 215 CYS A CA 1
ATOM 1676 C C . CYS A 1 215 ? 18.810 2.586 -28.422 1.00 80.19 215 CYS A C 1
ATOM 1678 O O . CYS A 1 215 ? 18.110 1.586 -28.577 1.00 80.19 215 CYS A O 1
ATOM 1680 N N . THR A 1 216 ? 18.846 3.562 -29.333 1.00 70.44 216 THR A N 1
ATOM 1681 C CA . THR A 1 216 ? 18.361 3.337 -30.698 1.00 70.44 216 THR A CA 1
ATOM 1682 C C . THR A 1 216 ? 19.289 2.309 -31.346 1.00 70.44 216 THR A C 1
ATOM 1684 O O . THR A 1 216 ? 20.507 2.437 -31.251 1.00 70.44 216 THR A O 1
ATOM 1687 N N . THR A 1 217 ? 18.709 1.242 -31.901 1.00 58.00 217 THR A N 1
ATOM 1688 C CA . THR A 1 217 ? 19.369 0.045 -32.465 1.00 58.00 217 THR A CA 1
ATOM 1689 C C . THR A 1 217 ? 20.828 0.238 -32.910 1.00 58.00 217 THR A C 1
ATOM 1691 O O . THR A 1 217 ? 21.104 1.174 -33.670 1.00 58.00 217 THR A O 1
ATOM 1694 N N . PRO A 1 218 ? 21.751 -0.684 -32.568 1.00 51.12 218 PRO A N 1
ATOM 1695 C CA . PRO A 1 218 ? 23.090 -0.669 -33.139 1.00 51.12 218 PRO A CA 1
ATOM 1696 C C . PRO A 1 218 ? 22.992 -0.770 -34.663 1.00 51.12 218 PRO A C 1
ATOM 1698 O O . PRO A 1 218 ? 22.221 -1.567 -35.198 1.00 51.12 218 PRO A O 1
ATOM 1701 N N . LYS A 1 219 ? 23.784 0.031 -35.376 1.00 50.84 219 LYS A N 1
ATOM 1702 C CA . LYS A 1 219 ? 23.935 -0.051 -36.832 1.00 50.84 219 LYS A CA 1
ATOM 1703 C C . LYS A 1 219 ? 24.254 -1.503 -37.258 1.00 50.84 219 LYS A C 1
ATOM 1705 O O . LYS A 1 219 ? 25.369 -1.980 -37.087 1.00 50.84 219 LYS A O 1
ATOM 1710 N N . ALA A 1 220 ? 23.261 -2.187 -37.824 1.00 50.84 220 ALA A N 1
ATOM 1711 C CA . ALA A 1 220 ? 23.367 -3.214 -38.866 1.00 50.84 220 ALA A CA 1
ATOM 1712 C C . ALA A 1 220 ? 24.305 -4.443 -38.699 1.00 50.84 220 ALA A C 1
ATOM 1714 O O . ALA A 1 220 ? 24.633 -5.037 -39.722 1.00 50.84 220 ALA A O 1
ATOM 1715 N N . SER A 1 221 ? 24.738 -4.893 -37.508 1.00 49.75 221 SER A N 1
ATOM 1716 C CA . SER A 1 221 ? 25.663 -6.061 -37.472 1.00 49.75 221 SER A CA 1
ATOM 1717 C C . SER A 1 221 ? 25.656 -7.008 -36.262 1.00 49.75 221 SER A C 1
ATOM 1719 O O . SER A 1 221 ? 26.519 -7.878 -36.190 1.00 49.75 221 SER A O 1
ATOM 1721 N N . SER A 1 222 ? 24.686 -6.945 -35.347 1.00 54.47 222 SER A N 1
ATOM 1722 C CA . SER A 1 222 ? 24.562 -7.972 -34.293 1.00 54.47 222 SER A CA 1
ATOM 1723 C C . SER A 1 222 ? 23.157 -8.042 -33.692 1.00 54.47 222 SER A C 1
ATOM 1725 O O . SER A 1 222 ? 22.962 -7.896 -32.487 1.00 54.47 222 SER A O 1
ATOM 1727 N N . ASN A 1 223 ? 22.149 -8.294 -34.532 1.00 55.47 223 ASN A N 1
ATOM 1728 C CA . ASN A 1 223 ? 20.863 -8.781 -34.028 1.00 55.47 223 ASN A CA 1
ATOM 1729 C C . ASN A 1 223 ? 21.075 -10.199 -33.488 1.00 55.47 223 ASN A C 1
ATOM 1731 O O . ASN A 1 223 ? 20.872 -11.185 -34.189 1.00 55.47 223 ASN A O 1
ATOM 1735 N N . ILE A 1 224 ? 21.557 -10.296 -32.252 1.00 65.00 224 ILE A N 1
ATOM 1736 C CA . ILE A 1 224 ? 21.567 -11.548 -31.512 1.00 65.00 224 ILE A CA 1
ATOM 1737 C C . ILE A 1 224 ? 20.098 -11.812 -31.162 1.00 65.00 224 ILE A C 1
ATOM 1739 O O . ILE A 1 224 ? 19.581 -11.260 -30.195 1.00 65.00 224 ILE A O 1
ATOM 1743 N N . GLU A 1 225 ? 19.411 -12.603 -31.991 1.00 70.12 225 GLU A N 1
ATOM 1744 C CA . GLU A 1 225 ? 17.997 -12.976 -31.801 1.00 70.12 225 GLU A CA 1
ATOM 1745 C C . GLU A 1 225 ? 17.747 -13.641 -30.435 1.00 70.12 225 GLU A C 1
ATOM 1747 O O . GLU A 1 225 ? 16.638 -13.587 -29.907 1.00 70.12 225 GLU A O 1
ATOM 1752 N N . LEU A 1 226 ? 18.795 -14.220 -29.837 1.00 79.62 226 LEU A N 1
ATOM 1753 C CA . LEU A 1 226 ? 18.782 -14.837 -28.518 1.00 79.62 226 LEU A CA 1
ATOM 1754 C C . LEU A 1 226 ? 19.765 -14.136 -27.568 1.00 79.62 226 LEU A C 1
ATOM 1756 O O . LEU A 1 226 ? 20.958 -14.434 -27.554 1.00 79.62 226 LEU A O 1
ATOM 1760 N N . GLN A 1 227 ? 19.268 -13.224 -26.738 1.00 81.44 227 GLN A N 1
ATOM 1761 C CA . GLN A 1 227 ? 20.087 -12.621 -25.688 1.00 81.44 227 GLN A CA 1
ATOM 1762 C C . GLN A 1 227 ? 20.206 -13.552 -24.481 1.00 81.44 227 GLN A C 1
ATOM 1764 O O . GLN A 1 227 ? 19.237 -14.195 -24.074 1.00 81.44 227 GLN A O 1
ATOM 1769 N N . HIS A 1 228 ? 21.392 -13.588 -23.876 1.00 82.69 228 HIS A N 1
ATOM 1770 C CA . HIS A 1 228 ? 21.564 -14.214 -22.572 1.00 82.69 228 HIS A CA 1
ATOM 1771 C C . HIS A 1 228 ? 20.768 -13.417 -21.529 1.00 82.69 228 HIS A C 1
ATOM 1773 O O . HIS A 1 228 ? 21.084 -12.262 -21.247 1.00 82.69 228 HIS A O 1
ATOM 1779 N N . CYS A 1 229 ? 19.720 -14.028 -20.982 1.00 84.00 229 CYS A N 1
ATOM 1780 C CA . CYS A 1 229 ? 18.805 -13.406 -20.035 1.00 84.00 229 CYS A CA 1
ATOM 1781 C C . CYS A 1 229 ? 18.815 -14.205 -18.730 1.00 84.00 229 CYS A C 1
ATOM 1783 O O . CYS A 1 229 ? 18.394 -15.359 -18.704 1.00 84.00 229 CYS A O 1
ATOM 1785 N N . ILE A 1 230 ? 19.297 -13.579 -17.655 1.00 83.31 230 ILE A N 1
ATOM 1786 C CA . ILE A 1 230 ? 19.340 -14.175 -16.309 1.00 83.31 230 ILE A CA 1
ATOM 1787 C C . ILE A 1 230 ? 18.003 -14.051 -15.565 1.00 83.31 230 ILE A C 1
ATOM 1789 O O . ILE A 1 230 ? 17.739 -14.800 -14.631 1.00 83.31 230 ILE A O 1
ATOM 1793 N N . GLY A 1 231 ? 17.130 -13.138 -16.000 1.00 85.62 231 GLY A N 1
ATOM 1794 C CA . GLY A 1 231 ? 15.829 -12.922 -15.385 1.00 85.62 231 GLY A CA 1
ATOM 1795 C C . GLY A 1 231 ? 14.959 -11.957 -16.183 1.00 85.62 231 GLY A C 1
ATOM 1796 O O . GLY A 1 231 ? 15.450 -11.020 -16.811 1.00 85.62 231 GLY A O 1
ATOM 1797 N N . ALA A 1 232 ? 13.648 -12.188 -16.138 1.00 89.19 232 ALA A N 1
ATOM 1798 C CA . ALA A 1 232 ? 12.645 -11.344 -16.771 1.00 89.19 232 ALA A CA 1
ATOM 1799 C C . ALA A 1 232 ? 11.570 -10.976 -15.747 1.00 89.19 232 ALA A C 1
ATOM 1801 O O . ALA A 1 232 ? 10.905 -11.844 -15.178 1.00 89.19 232 ALA A O 1
ATOM 1802 N N . PHE A 1 233 ? 11.390 -9.676 -15.526 1.00 91.12 233 PHE A N 1
ATOM 1803 C CA . PHE A 1 233 ? 10.505 -9.152 -14.493 1.00 91.12 233 PHE A CA 1
ATOM 1804 C C . PHE A 1 233 ? 9.406 -8.304 -15.120 1.00 91.12 233 PHE A C 1
ATOM 1806 O O . PHE A 1 233 ? 9.626 -7.560 -16.074 1.00 91.12 233 PHE A O 1
ATOM 1813 N N . ARG A 1 234 ? 8.196 -8.420 -14.570 1.00 94.56 234 ARG A N 1
ATOM 1814 C CA . ARG A 1 234 ? 7.097 -7.526 -14.940 1.00 94.56 234 ARG A CA 1
ATOM 1815 C C . ARG A 1 234 ? 7.393 -6.135 -14.393 1.00 94.56 234 ARG A C 1
ATOM 1817 O O . ARG A 1 234 ? 7.870 -6.010 -13.266 1.00 94.56 234 ARG A O 1
ATOM 1824 N N . PHE A 1 235 ? 7.045 -5.118 -15.167 1.00 94.25 235 PHE A N 1
ATOM 1825 C CA . PHE A 1 235 ? 7.131 -3.728 -14.747 1.00 94.25 235 PHE A CA 1
ATOM 1826 C C . PHE A 1 235 ? 5.785 -3.024 -14.927 1.00 94.25 235 PHE A C 1
ATOM 1828 O O . PHE A 1 235 ? 4.928 -3.473 -15.689 1.00 94.25 235 PHE A O 1
ATOM 1835 N N . THR A 1 236 ? 5.610 -1.921 -14.208 1.00 94.44 236 THR A N 1
ATOM 1836 C CA . THR A 1 236 ? 4.492 -0.984 -14.354 1.00 94.44 236 THR A CA 1
ATOM 1837 C C . THR A 1 236 ? 5.065 0.409 -14.559 1.00 94.44 236 THR A C 1
ATOM 1839 O O . THR A 1 236 ? 6.015 0.779 -13.877 1.00 94.44 236 THR A O 1
ATOM 1842 N N . VAL A 1 237 ? 4.506 1.176 -15.489 1.00 92.88 237 VAL A N 1
ATOM 1843 C CA . VAL A 1 237 ? 4.902 2.573 -15.715 1.00 92.88 237 VAL A CA 1
ATOM 1844 C C . VAL A 1 237 ? 4.375 3.442 -14.569 1.00 92.88 237 VAL A C 1
ATOM 1846 O O . VAL 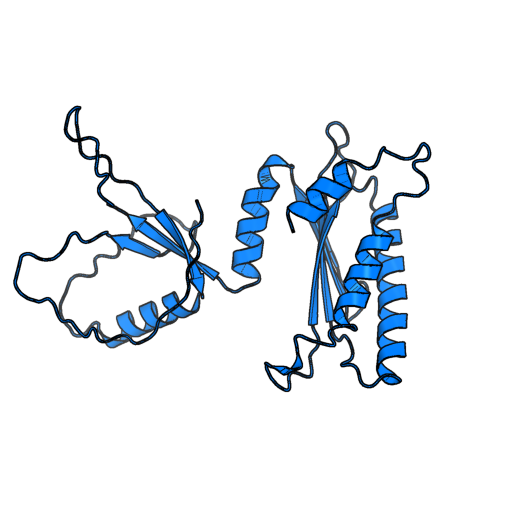A 1 237 ? 3.234 3.251 -14.143 1.00 92.88 237 VAL A O 1
ATOM 1849 N N . ALA A 1 238 ? 5.210 4.337 -14.038 1.00 85.56 238 ALA A N 1
ATOM 1850 C CA . ALA A 1 238 ? 4.848 5.217 -12.927 1.00 85.56 238 ALA A CA 1
ATOM 1851 C C . ALA A 1 238 ? 3.920 6.362 -13.367 1.00 85.56 238 ALA A C 1
ATOM 1853 O O . ALA A 1 238 ? 2.900 6.586 -12.714 1.00 85.56 238 ALA A O 1
ATOM 1854 N N . GLU A 1 239 ? 4.264 7.028 -14.476 1.00 69.81 239 GLU A N 1
ATOM 1855 C CA . GLU A 1 239 ? 3.510 8.096 -15.153 1.00 69.81 239 GLU A CA 1
ATOM 1856 C C . GLU A 1 239 ? 3.677 7.999 -16.675 1.00 69.81 239 GLU A C 1
ATOM 1858 O O . GLU A 1 239 ? 4.805 7.694 -17.131 1.00 69.81 239 GLU A O 1
#